Protein AF-A0AAN0LZS9-F1 (afdb_monomer)

Sequence (233 aa):
MTFAQPKATTEVKVLHDDAFIIHEETKRAIALEPSYFDKTADYPMGHDAIEAFITVQNNGVVRDESGKLVLKTEDVRNGNGRTIKSKYWTDNRIDAIDTPLKTVFWIMRDDAFPPCVRLDDPVLAVVMGATISTTRSNAENTDEVGKLVIEPYANPFRLYPLRKIIHSLSHCLNREDVTGYILNTGYFNGEKIKPEDTMKVIHDILTDTAVFEPFGSLPKMSYLCIRCVHSKL

Solvent-accessible surface area (backbone atoms only — not comparable to full-atom values): 13508 Å² total; per-residue (Å²): 98,59,93,75,79,71,89,79,88,67,94,72,68,31,52,47,77,86,52,66,48,68,42,62,87,68,34,25,36,34,36,71,61,86,53,41,82,43,58,31,52,82,41,53,70,87,40,74,71,59,81,35,48,76,45,76,42,64,61,40,74,44,64,48,98,87,65,48,80,41,66,39,38,52,38,75,76,32,80,83,13,34,27,42,30,45,47,79,72,43,87,46,57,40,60,64,42,90,59,57,64,45,70,48,72,43,74,29,29,43,58,89,44,54,54,30,35,42,29,76,37,39,67,58,34,45,49,50,29,57,60,30,39,34,46,41,52,90,86,53,98,60,98,53,59,71,40,79,42,75,40,42,66,78,47,93,80,66,91,62,65,67,69,56,55,52,51,51,44,39,64,51,32,65,43,101,66,38,48,28,32,39,35,31,65,30,30,37,89,90,40,74,48,48,72,67,58,52,51,48,50,52,48,27,56,77,68,76,66,59,68,70,44,73,45,77,88,48,80,57,34,27,29,41,60,67,72,73,72,71,71,83,125

Foldseek 3Di:
DPDDDFPDPDDDADADDPDWDADLQQRKIFRPDQWDKDFLLVAAWPRPQVVQFPDKAQWDWDADPVRDIGTHGNCPRHPRIITGGGPVVRVRYDGIDNHHAQEDEQEEADQPDDQKKKFQAQLVLLVCLQFGWHQDDPVDPDPRHRDIDGCRNVCPPDPDPPVVVSVSSCSSRVDNRHIYMYGYQHAYPNHGCDPLNNSVQVVCVVVVNADWADPPPDPRMTTGHCVVVPPPD

Nearest PDB structures (foldseek):
  4r43-assembly1_A  TM=6.999E-01  e=1.126E-07  Mycobacterium tuberculosis H37Rv
  1aq2-assembly1_A  TM=6.990E-01  e=6.459E-07  Escherichia coli K-12
  5v9g-assembly1_A  TM=6.513E-01  e=1.866E-06  Rattus norvegicus
  6p5o-assembly1_A  TM=6.566E-01  e=6.499E-06  Rattus norvegicus
  4yw8-assembly1_A  TM=6.762E-01  e=1.291E-05  Rattus norvegicus

Mean predicted aligned error: 7.14 Å

Secondary structure (DSSP, 8-state):
--S--PSSSSPPPB--SS-EEE-TTT--EEES-SEEEEEGGGS-TT-GGGGGEEEEES-EEEE-TTS-EEEE-TTSSSTT-EEEEEGGGSTTB-SEE-SPP-EEEEEE--TTS-SEEEE--HHHHHHHHHT-EEEPPTTSSSTTTT-EEE-GGG-TT--S-HHHHHHHHHHHH-STT-EEEEEE-SEETTEEPPHHHHHHHHHHHHTT-PPPEE-TT-TTEEEE-GGGTSS--

pLDDT: mean 86.26, std 13.49, range [32.75, 97.0]

Radius of gyration: 19.57 Å; Cα contacts (8 Å, |Δi|>4): 414; chains: 1; bounding box: 48×42×47 Å

Structure (mmCIF, N/CA/C/O backbone):
data_AF-A0AAN0LZS9-F1
#
_entry.id   AF-A0AAN0LZS9-F1
#
loop_
_atom_site.group_PDB
_atom_site.id
_atom_site.type_symbol
_atom_site.label_atom_id
_atom_site.label_alt_id
_atom_site.label_comp_id
_atom_site.label_asym_id
_atom_site.label_entity_id
_atom_site.label_seq_id
_atom_site.pdbx_PDB_ins_code
_atom_site.Cartn_x
_atom_site.Cartn_y
_atom_site.Cartn_z
_atom_site.occupancy
_atom_site.B_iso_or_equiv
_atom_site.auth_seq_id
_atom_site.auth_comp_id
_atom_site.auth_asym_id
_atom_site.auth_atom_id
_atom_site.pdbx_PDB_model_num
ATOM 1 N N . MET A 1 1 ? -3.915 -1.309 -3.647 1.00 40.78 1 MET A N 1
ATOM 2 C CA . MET A 1 1 ? -4.823 -0.177 -3.933 1.00 40.78 1 MET A CA 1
ATOM 3 C C . MET A 1 1 ? -5.275 0.374 -2.595 1.00 40.78 1 MET A C 1
ATOM 5 O O . MET A 1 1 ? -6.087 -0.261 -1.938 1.00 40.78 1 MET A O 1
ATOM 9 N N . THR A 1 2 ? -4.673 1.477 -2.162 1.00 36.25 2 THR A N 1
ATOM 10 C CA . THR A 1 2 ? -5.092 2.265 -0.99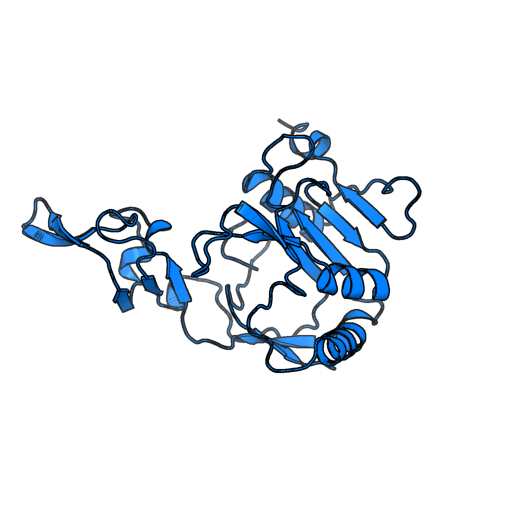5 1.00 36.25 2 THR A CA 1
ATOM 11 C C . THR A 1 2 ? -6.206 3.238 -1.409 1.00 36.25 2 THR A C 1
ATOM 13 O O . THR A 1 2 ? -6.307 3.581 -2.584 1.00 36.25 2 THR A O 1
ATOM 16 N N . PHE A 1 3 ? -7.063 3.613 -0.453 1.00 44.72 3 PHE A N 1
ATOM 17 C CA . PHE A 1 3 ? -8.436 4.165 -0.536 1.00 44.72 3 PHE A CA 1
ATOM 18 C C . PHE A 1 3 ? -8.766 5.352 -1.458 1.00 44.72 3 PHE A C 1
ATOM 20 O O . PHE A 1 3 ? -9.871 5.889 -1.381 1.00 44.72 3 PHE A O 1
ATOM 27 N N . ALA A 1 4 ? -7.865 5.808 -2.313 1.00 47.53 4 ALA A N 1
ATOM 28 C CA . ALA A 1 4 ? -8.153 6.934 -3.176 1.00 47.53 4 ALA A CA 1
ATOM 29 C C . ALA A 1 4 ? -9.120 6.520 -4.300 1.00 47.53 4 ALA A C 1
ATOM 31 O O . ALA A 1 4 ? -8.796 5.682 -5.142 1.00 47.53 4 ALA A O 1
ATOM 32 N N . GLN A 1 5 ? -10.321 7.104 -4.300 1.00 43.97 5 GLN A N 1
ATOM 33 C CA . GLN A 1 5 ? -11.319 6.888 -5.345 1.00 43.97 5 GLN A CA 1
ATOM 34 C C . GLN A 1 5 ? -10.941 7.709 -6.591 1.00 43.97 5 GLN A C 1
ATOM 36 O O . GLN A 1 5 ? -10.934 8.942 -6.525 1.00 43.97 5 GLN A O 1
ATOM 41 N N . PRO A 1 6 ? -10.616 7.081 -7.737 1.00 47.34 6 PRO A N 1
ATOM 42 C CA . PRO A 1 6 ? -10.457 7.817 -8.983 1.00 47.34 6 PRO A CA 1
ATOM 43 C C . PRO A 1 6 ? -11.809 8.399 -9.421 1.00 47.34 6 PRO A C 1
ATOM 45 O O . PRO A 1 6 ? -12.858 7.793 -9.195 1.00 47.34 6 PRO A O 1
ATOM 48 N N . LYS A 1 7 ? -11.797 9.556 -10.100 1.00 44.72 7 LYS A N 1
ATOM 49 C CA . LYS A 1 7 ? -12.983 10.055 -10.816 1.00 44.72 7 LYS A CA 1
ATOM 50 C C . LYS A 1 7 ? -13.395 9.000 -11.852 1.00 44.72 7 LYS A C 1
ATOM 52 O O . LYS A 1 7 ? -12.597 8.609 -12.695 1.00 44.72 7 LYS A O 1
ATOM 57 N N . ALA A 1 8 ? -14.612 8.492 -11.701 1.00 43.53 8 ALA A N 1
ATOM 58 C CA . ALA A 1 8 ? -15.033 7.178 -12.164 1.00 43.53 8 ALA A CA 1
ATOM 59 C C . ALA A 1 8 ? -15.164 7.017 -13.691 1.00 43.53 8 ALA A C 1
ATOM 61 O O . ALA A 1 8 ? -16.009 7.648 -14.323 1.00 43.53 8 ALA A O 1
ATOM 62 N N . THR A 1 9 ? -14.419 6.050 -14.232 1.00 52.25 9 THR A N 1
ATOM 63 C CA . THR A 1 9 ? -14.806 5.200 -15.380 1.00 52.25 9 THR A CA 1
ATOM 64 C C . THR A 1 9 ? -14.575 3.703 -15.115 1.00 52.25 9 THR A C 1
ATOM 66 O O . THR A 1 9 ? -15.075 2.876 -15.874 1.00 52.25 9 THR A O 1
ATOM 69 N N . THR A 1 10 ? -13.898 3.332 -14.019 1.00 59.44 10 THR A N 1
ATOM 70 C CA . THR A 1 10 ? -13.514 1.944 -13.712 1.00 59.44 10 THR A CA 1
ATOM 71 C C . THR A 1 10 ? -13.875 1.586 -12.270 1.00 59.44 10 THR A C 1
ATOM 73 O O . THR A 1 10 ? -13.568 2.336 -11.344 1.00 59.44 10 THR A O 1
ATOM 76 N N . GLU A 1 11 ? -14.517 0.433 -12.066 1.00 77.25 11 GLU A N 1
ATOM 77 C CA . GLU A 1 11 ? -14.812 -0.115 -10.737 1.00 77.25 11 GLU A CA 1
ATOM 78 C C . GLU A 1 11 ? -13.502 -0.470 -10.010 1.00 77.25 11 GLU A C 1
ATOM 80 O O . GLU A 1 11 ? -12.746 -1.339 -10.450 1.00 77.25 11 GLU A O 1
ATOM 85 N N . VAL A 1 12 ? -13.215 0.207 -8.894 1.00 83.50 12 VAL A N 1
ATOM 86 C CA . VAL A 1 12 ? -12.040 -0.068 -8.052 1.00 83.50 12 VAL A CA 1
ATOM 87 C C . VAL A 1 12 ? -12.432 -0.995 -6.914 1.00 83.50 12 VAL A C 1
ATOM 89 O O . VAL A 1 12 ? -13.290 -0.646 -6.104 1.00 83.50 12 VAL A O 1
ATOM 92 N N . LYS A 1 13 ? -11.755 -2.144 -6.825 1.00 90.25 13 LYS A N 1
ATOM 93 C CA . LYS A 1 13 ? -11.846 -3.074 -5.693 1.00 90.25 13 LYS A CA 1
ATOM 94 C C . LYS A 1 13 ? -10.637 -2.917 -4.781 1.00 90.25 13 LYS A C 1
ATOM 96 O O . LYS A 1 13 ? -9.504 -2.803 -5.249 1.00 90.25 13 LYS A O 1
ATOM 101 N N . VAL A 1 14 ? -10.875 -2.932 -3.477 1.00 91.19 14 VAL A N 1
ATOM 102 C CA . VAL A 1 14 ? -9.841 -2.731 -2.454 1.00 91.19 14 VAL A CA 1
ATOM 103 C C . VAL A 1 14 ? -9.608 -4.053 -1.736 1.00 91.19 14 VAL A C 1
ATOM 105 O O . VAL A 1 14 ? -10.549 -4.600 -1.183 1.00 91.19 14 VAL A O 1
ATOM 108 N N . LEU A 1 15 ? -8.375 -4.570 -1.732 1.00 93.94 15 LEU A N 1
ATOM 109 C CA . LEU A 1 15 ? -8.022 -5.786 -0.983 1.00 93.94 15 LEU A CA 1
ATOM 110 C C . LEU A 1 15 ? -7.666 -5.475 0.473 1.00 93.94 15 LEU A C 1
ATOM 112 O O . LEU A 1 15 ? -8.267 -6.007 1.393 1.00 93.94 15 LEU A O 1
ATOM 116 N N . HIS A 1 16 ? -6.663 -4.627 0.676 1.00 92.81 16 HIS A N 1
ATOM 117 C CA . HIS A 1 16 ? -6.238 -4.114 1.974 1.00 92.81 16 HIS A CA 1
ATOM 118 C C . HIS A 1 16 ? -5.375 -2.870 1.753 1.00 92.81 16 HIS A C 1
ATOM 120 O O . HIS A 1 16 ? -4.823 -2.684 0.662 1.00 92.81 16 HIS A O 1
ATOM 126 N N . ASP A 1 17 ? -5.268 -2.033 2.774 1.00 88.56 17 ASP A N 1
ATOM 127 C CA . ASP A 1 17 ? -4.395 -0.859 2.826 1.00 88.56 17 ASP A CA 1
ATOM 128 C C . ASP A 1 17 ? -3.027 -1.154 3.459 1.00 88.56 17 ASP A C 1
ATOM 130 O O . ASP A 1 17 ? -2.035 -0.622 2.972 1.00 88.56 17 ASP A O 1
ATOM 134 N N . ASP A 1 18 ? -2.983 -2.012 4.484 1.00 88.94 18 ASP A N 1
ATOM 135 C CA . ASP A 1 18 ? -1.752 -2.387 5.196 1.00 88.94 18 ASP A CA 1
ATOM 136 C C . ASP A 1 18 ? -1.171 -3.753 4.767 1.00 88.94 18 ASP A C 1
ATOM 138 O O . ASP A 1 18 ? -0.162 -3.813 4.062 1.00 88.94 18 ASP A O 1
ATOM 142 N N . ALA A 1 19 ? -1.830 -4.868 5.119 1.00 90.62 19 ALA A N 1
ATOM 143 C CA . ALA A 1 19 ? -1.252 -6.205 4.962 1.00 90.62 19 ALA A CA 1
ATOM 144 C C . ALA A 1 19 ? -2.079 -7.175 4.097 1.00 90.62 19 ALA A C 1
ATOM 146 O O . ALA A 1 19 ? -3.289 -7.362 4.258 1.00 90.62 19 ALA A O 1
ATOM 147 N N . PHE A 1 20 ? -1.386 -7.876 3.199 1.00 92.56 20 PHE A N 1
ATOM 148 C CA . PHE A 1 20 ? -1.937 -8.932 2.352 1.00 92.56 20 PHE A CA 1
ATOM 149 C C . PHE A 1 20 ? -0.867 -9.978 2.018 1.00 92.56 20 PHE A C 1
ATOM 151 O O . PHE A 1 20 ? 0.334 -9.713 2.080 1.00 92.56 20 PHE A O 1
ATOM 158 N N . ILE A 1 21 ? -1.306 -11.181 1.656 1.00 92.38 21 ILE A N 1
ATOM 159 C CA . ILE A 1 21 ? -0.435 -12.285 1.236 1.00 92.38 21 ILE A CA 1
ATOM 160 C C . ILE A 1 21 ? -0.590 -12.472 -0.267 1.00 92.38 21 ILE A C 1
ATOM 162 O O . ILE A 1 21 ? -1.715 -12.534 -0.753 1.00 92.38 21 ILE A O 1
ATOM 166 N N . ILE A 1 22 ? 0.525 -12.618 -0.986 1.00 91.81 22 ILE A N 1
ATOM 167 C CA . ILE A 1 22 ? 0.543 -13.009 -2.399 1.00 91.81 22 ILE A CA 1
ATOM 168 C C . ILE A 1 22 ? 1.069 -14.440 -2.497 1.00 91.81 22 ILE A C 1
ATOM 170 O O . ILE A 1 22 ? 2.146 -14.749 -1.988 1.00 91.81 22 ILE A O 1
ATOM 174 N N . HIS A 1 23 ? 0.323 -15.310 -3.170 1.00 91.50 23 HIS A N 1
ATOM 175 C CA . HIS A 1 23 ? 0.774 -16.662 -3.469 1.00 91.50 23 HIS A CA 1
ATOM 176 C C . HIS A 1 23 ? 1.847 -16.631 -4.564 1.00 91.50 23 HIS A C 1
ATOM 178 O O . HIS A 1 23 ? 1.604 -16.113 -5.648 1.00 91.50 23 HIS A O 1
ATOM 184 N N . GLU A 1 24 ? 3.005 -17.245 -4.323 1.00 87.81 24 GLU A N 1
ATOM 185 C CA . GLU A 1 24 ? 4.188 -17.126 -5.191 1.00 87.81 24 GLU A CA 1
ATOM 186 C C . GLU A 1 24 ? 3.942 -17.600 -6.637 1.00 87.81 24 GLU A C 1
ATOM 188 O O . GLU A 1 24 ? 4.290 -16.903 -7.585 1.00 87.81 24 GLU A O 1
ATOM 193 N N . GLU A 1 25 ? 3.279 -18.749 -6.814 1.00 87.38 25 GLU A N 1
ATOM 194 C CA . GLU A 1 25 ? 3.035 -19.325 -8.148 1.00 87.38 25 GLU A CA 1
ATOM 195 C C . GLU A 1 25 ? 1.833 -18.711 -8.883 1.00 87.38 25 GLU A C 1
ATOM 197 O O . GLU A 1 25 ? 1.927 -18.337 -10.051 1.00 87.38 25 GLU A O 1
ATOM 202 N N . THR A 1 26 ? 0.674 -18.623 -8.217 1.00 90.12 26 THR A N 1
ATOM 203 C CA . THR A 1 26 ? -0.577 -18.151 -8.839 1.00 90.12 26 THR A CA 1
ATOM 204 C C . THR A 1 26 ? -0.694 -16.629 -8.872 1.00 90.12 26 THR A C 1
ATOM 206 O O . THR A 1 26 ? -1.534 -16.101 -9.601 1.00 90.12 26 THR A O 1
ATOM 209 N N . LYS A 1 27 ? 0.114 -15.924 -8.068 1.00 89.75 27 LYS A N 1
ATOM 210 C CA . LYS A 1 27 ? 0.078 -14.470 -7.842 1.00 89.75 27 LYS A CA 1
ATOM 211 C C . LYS A 1 27 ? -1.277 -13.933 -7.384 1.00 89.75 27 LYS A C 1
ATOM 213 O O . LYS A 1 27 ? -1.551 -12.741 -7.523 1.00 89.75 27 LYS A O 1
ATOM 218 N N . ARG A 1 28 ? -2.130 -14.813 -6.863 1.00 92.44 28 ARG A N 1
ATOM 219 C CA . ARG A 1 28 ? -3.381 -14.439 -6.208 1.00 92.44 28 ARG A CA 1
ATOM 220 C C . ARG A 1 28 ? -3.072 -13.819 -4.862 1.00 92.44 28 ARG A C 1
ATOM 222 O O . ARG A 1 28 ? -2.085 -14.196 -4.226 1.00 92.44 28 ARG A O 1
ATOM 229 N N . ALA A 1 29 ? -3.919 -12.896 -4.437 1.00 94.06 29 ALA A N 1
ATOM 230 C CA . ALA A 1 29 ? -3.713 -12.168 -3.198 1.00 94.06 29 ALA A CA 1
ATOM 231 C C . ALA A 1 29 ? -4.903 -12.325 -2.256 1.00 94.06 29 ALA A C 1
ATOM 233 O O . ALA A 1 29 ? -6.045 -12.346 -2.707 1.00 94.06 29 ALA A O 1
ATOM 234 N N . ILE A 1 30 ? -4.637 -12.406 -0.956 1.00 96.06 30 ILE A N 1
ATOM 235 C CA . ILE A 1 30 ? -5.662 -12.417 0.092 1.00 96.06 30 ILE A CA 1
ATOM 236 C C . ILE A 1 30 ? -5.363 -11.337 1.126 1.00 96.06 30 ILE A C 1
ATOM 238 O O . ILE A 1 30 ? -4.199 -11.071 1.436 1.00 96.06 30 ILE A O 1
ATOM 242 N N . ALA A 1 31 ? -6.412 -10.716 1.655 1.00 95.44 31 ALA A N 1
ATOM 243 C CA . ALA A 1 31 ? -6.300 -9.802 2.779 1.00 95.44 31 ALA A CA 1
ATOM 244 C C . ALA A 1 31 ? -5.840 -10.580 4.017 1.00 95.44 31 ALA A C 1
ATOM 246 O O . ALA A 1 31 ? -6.354 -11.667 4.290 1.00 95.44 31 ALA A O 1
ATOM 247 N N . LEU A 1 32 ? -4.878 -10.034 4.762 1.00 94.06 32 LEU A N 1
ATOM 248 C CA 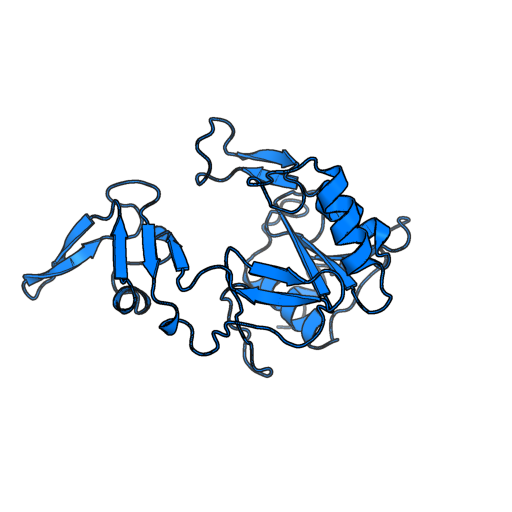. LEU A 1 32 ? -4.437 -10.663 6.006 1.00 94.06 32 LEU A CA 1
ATOM 249 C C . LEU A 1 32 ? -5.364 -10.306 7.173 1.00 94.06 32 LEU A C 1
ATOM 251 O O . LEU A 1 32 ? -5.586 -11.129 8.060 1.00 94.06 32 LEU A O 1
ATOM 255 N N . GLU A 1 33 ? -5.912 -9.091 7.163 1.00 91.94 33 GLU A N 1
ATOM 256 C CA . GLU A 1 33 ? -6.640 -8.537 8.298 1.00 91.94 33 GLU A CA 1
ATOM 257 C C . GLU A 1 33 ? -8.123 -8.275 7.974 1.00 91.94 33 GLU A C 1
ATOM 259 O O . GLU A 1 33 ? -8.484 -7.911 6.846 1.00 91.94 33 GLU A O 1
ATOM 264 N N . PRO A 1 34 ? -9.020 -8.448 8.964 1.00 91.06 34 PRO A N 1
ATOM 265 C CA . PRO A 1 34 ? -10.461 -8.272 8.787 1.00 91.06 34 PRO A CA 1
ATOM 266 C C . PRO A 1 34 ? -10.933 -6.822 8.991 1.00 91.06 34 PRO A C 1
ATOM 268 O O . PRO A 1 34 ? -12.135 -6.560 8.927 1.00 91.06 34 PRO A O 1
ATOM 271 N N . SER A 1 35 ? -10.028 -5.892 9.289 1.00 93.56 35 SER A N 1
ATOM 272 C CA . SER A 1 35 ? -10.322 -4.509 9.680 1.00 93.56 35 SER A CA 1
ATOM 273 C C . SER A 1 35 ? -9.146 -3.597 9.353 1.00 93.56 35 SER A C 1
ATOM 275 O O . SER A 1 35 ? -8.071 -4.083 9.026 1.00 93.56 35 SER A O 1
ATOM 277 N N . TYR A 1 36 ? -9.342 -2.291 9.498 1.00 94.50 36 T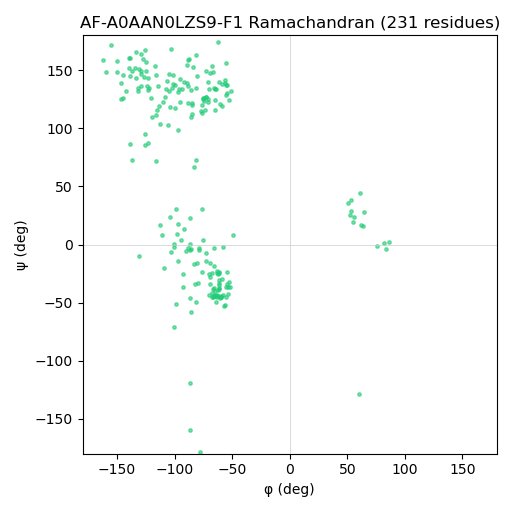YR A N 1
ATOM 278 C CA . TYR A 1 36 ? -8.298 -1.291 9.285 1.00 94.50 36 TYR A CA 1
ATOM 279 C C . TYR A 1 36 ? -7.783 -0.740 10.614 1.00 94.50 36 TYR A C 1
ATOM 281 O O . TYR A 1 36 ? -8.571 -0.605 11.556 1.00 94.50 36 TYR A O 1
ATOM 289 N N . PHE A 1 37 ? -6.494 -0.399 10.687 1.00 95.06 37 PHE A N 1
ATOM 290 C CA . PHE A 1 37 ? -5.875 0.199 11.873 1.00 95.06 37 PHE A CA 1
ATOM 291 C C . PHE A 1 37 ? -5.361 1.620 11.606 1.00 95.06 37 PHE A C 1
ATOM 293 O O . PHE A 1 37 ? -4.159 1.908 11.540 1.00 95.06 37 PHE A O 1
ATOM 300 N N . ASP A 1 38 ? -6.306 2.542 11.469 1.00 92.81 38 ASP A N 1
ATOM 301 C CA . ASP A 1 38 ? -6.021 3.862 10.925 1.00 92.81 38 ASP A CA 1
ATOM 302 C C . ASP A 1 38 ? -5.586 4.869 11.985 1.00 92.81 38 ASP A C 1
ATOM 304 O O . ASP A 1 38 ? -5.901 4.759 13.176 1.00 92.81 38 ASP A O 1
ATOM 308 N N . LYS A 1 39 ? -4.899 5.915 11.521 1.00 91.62 39 LYS A N 1
ATOM 309 C CA . LYS A 1 39 ? -4.678 7.123 12.308 1.00 91.62 39 LYS A CA 1
ATOM 310 C C . LYS A 1 39 ? -5.959 7.933 12.347 1.00 91.62 39 LYS A C 1
ATOM 312 O O . LYS A 1 39 ? -6.504 8.332 11.328 1.00 91.62 39 LYS A O 1
ATOM 317 N N . THR A 1 40 ? -6.400 8.253 13.551 1.00 92.75 40 THR A N 1
ATOM 318 C CA . THR A 1 40 ? -7.563 9.129 13.744 1.00 92.75 40 THR A CA 1
ATOM 319 C C . THR A 1 40 ? -7.289 10.577 13.341 1.00 92.75 40 THR A C 1
ATOM 321 O O . THR A 1 40 ? -8.233 11.330 13.138 1.00 92.75 40 THR A O 1
ATOM 324 N N . ALA A 1 41 ? -6.020 10.968 13.183 1.00 90.38 41 ALA A N 1
ATOM 325 C CA . ALA A 1 41 ? -5.646 12.269 12.637 1.00 90.38 41 ALA A CA 1
ATOM 326 C C . ALA A 1 41 ? -6.109 12.477 11.187 1.00 90.38 41 ALA A C 1
ATOM 328 O O . ALA A 1 41 ? -6.351 13.612 10.791 1.00 90.38 41 ALA A O 1
ATOM 329 N N . ASP A 1 42 ? -6.291 11.391 10.432 1.00 89.31 42 ASP A N 1
ATOM 330 C CA . ASP A 1 42 ? -6.745 11.442 9.039 1.00 89.31 42 ASP A CA 1
ATOM 331 C C . ASP A 1 42 ? -8.268 11.669 8.929 1.00 89.31 42 ASP A C 1
ATOM 333 O O . ASP A 1 42 ? -8.796 11.843 7.832 1.00 89.31 42 ASP A O 1
ATOM 337 N N . TYR A 1 43 ? -8.981 11.693 10.063 1.00 91.81 43 TYR A N 1
ATOM 338 C CA . TYR A 1 43 ? -10.435 11.829 10.138 1.00 91.81 43 TYR A CA 1
ATOM 339 C C . TYR A 1 43 ? -10.817 13.003 11.044 1.00 91.81 43 TYR A C 1
ATOM 341 O O . TYR A 1 43 ? -10.915 12.833 12.265 1.00 91.81 43 TYR A O 1
ATOM 349 N N . PRO A 1 44 ? -11.051 14.198 10.476 1.00 91.38 44 PRO A N 1
ATOM 350 C CA . PRO A 1 44 ? -11.498 15.358 11.237 1.00 91.38 44 PRO A CA 1
ATOM 351 C C . PRO A 1 44 ? -12.773 15.087 12.036 1.00 91.38 44 PRO A C 1
ATOM 353 O O . PRO A 1 44 ? -13.566 14.204 11.702 1.00 91.38 44 PRO A O 1
ATOM 356 N N . MET A 1 45 ? -12.988 15.855 13.102 1.00 90.50 45 MET A N 1
ATOM 357 C CA . MET A 1 45 ? -14.207 15.734 13.904 1.00 90.50 45 MET A CA 1
ATOM 358 C C . MET A 1 45 ? -15.454 15.889 13.016 1.00 90.50 45 MET A C 1
ATOM 360 O O . MET A 1 45 ? -15.582 16.867 12.286 1.00 90.50 45 MET A O 1
ATOM 364 N N . GLY A 1 46 ? -16.380 14.932 13.110 1.00 89.19 46 GLY A N 1
ATOM 365 C CA . GLY A 1 46 ? -17.600 14.901 12.296 1.00 89.19 46 GLY A CA 1
ATOM 366 C C . GLY A 1 46 ? -17.443 14.234 10.926 1.00 89.19 46 GLY A C 1
ATOM 367 O O . GLY A 1 46 ? -18.409 14.197 10.176 1.00 89.19 46 GLY A O 1
ATOM 368 N N . HIS A 1 47 ? -16.266 13.696 10.594 1.00 92.94 47 HIS A N 1
ATOM 369 C CA . HIS A 1 47 ? -16.076 12.906 9.381 1.00 92.94 47 HIS A CA 1
ATOM 370 C C . HIS A 1 47 ? -16.914 11.616 9.419 1.00 92.94 47 HIS A C 1
ATOM 372 O O . HIS A 1 47 ? -16.848 10.868 10.393 1.00 92.94 47 HIS A O 1
ATOM 378 N N . ASP A 1 48 ? -17.618 11.297 8.330 1.00 93.12 48 ASP A N 1
ATOM 379 C CA . ASP A 1 48 ? -18.561 10.167 8.251 1.00 93.12 48 ASP A CA 1
ATOM 380 C C . ASP A 1 48 ? -17.937 8.810 8.637 1.00 93.12 48 ASP A C 1
ATOM 382 O O . ASP A 1 48 ? -18.562 7.996 9.312 1.00 93.12 48 ASP A O 1
ATOM 386 N N . ALA A 1 49 ? -16.663 8.591 8.284 1.00 92.06 49 ALA A N 1
ATOM 387 C CA . ALA A 1 49 ? -15.904 7.383 8.645 1.00 92.06 49 ALA A CA 1
ATOM 388 C C . ALA A 1 49 ? -15.872 7.070 10.146 1.00 92.06 49 ALA A C 1
ATOM 390 O O . ALA A 1 49 ? -15.664 5.914 10.518 1.00 92.06 49 ALA A O 1
ATOM 391 N N . ILE A 1 50 ? -16.071 8.079 10.999 1.00 93.62 50 ILE A N 1
ATOM 392 C CA . ILE A 1 50 ? -16.087 7.919 12.453 1.00 93.62 50 ILE A CA 1
ATOM 393 C C . ILE A 1 50 ? -17.210 6.968 12.892 1.00 93.62 50 ILE A C 1
ATOM 395 O O . ILE A 1 50 ? -17.015 6.202 13.834 1.00 93.62 50 ILE A O 1
ATOM 399 N N . GLU A 1 51 ? -18.345 6.940 12.190 1.00 92.38 51 GLU A N 1
ATOM 400 C CA . GLU A 1 51 ? -19.457 6.024 12.496 1.00 92.38 51 GLU A CA 1
ATOM 401 C C . GLU A 1 51 ? -19.082 4.546 12.272 1.00 92.38 51 GLU A C 1
ATOM 403 O O . GLU A 1 51 ? -19.713 3.642 12.818 1.00 92.38 51 GLU A O 1
ATOM 408 N N . ALA A 1 52 ? -18.018 4.280 11.507 1.00 94.75 52 ALA A N 1
ATOM 409 C CA . ALA A 1 52 ? -17.484 2.941 11.283 1.00 94.75 52 ALA A CA 1
ATOM 410 C C . ALA A 1 52 ? -16.334 2.565 12.236 1.00 94.75 52 ALA A C 1
ATOM 412 O O . ALA A 1 52 ? -15.745 1.486 12.089 1.00 94.75 52 ALA A O 1
ATOM 413 N N . PHE A 1 53 ? -15.980 3.421 13.199 1.00 95.75 53 PHE A N 1
ATOM 414 C CA . PHE A 1 53 ? -14.946 3.116 14.189 1.00 95.75 53 PHE A CA 1
ATOM 415 C C . PHE A 1 53 ? -15.480 2.118 15.222 1.00 95.75 53 PHE A C 1
ATOM 417 O O . PHE A 1 53 ? -16.479 2.357 15.892 1.00 95.75 53 PHE A O 1
ATOM 424 N N . ILE A 1 54 ? -14.785 0.991 15.376 1.00 96.19 54 ILE A N 1
ATOM 425 C CA . ILE A 1 54 ? -15.133 -0.076 16.327 1.00 96.19 54 ILE A CA 1
ATOM 426 C C . ILE A 1 54 ? -14.512 0.220 17.693 1.00 96.19 54 ILE A C 1
ATOM 428 O O . ILE A 1 54 ? -15.161 0.110 18.730 1.00 96.19 54 ILE A O 1
ATOM 432 N N . THR A 1 55 ? -13.235 0.604 17.699 1.00 95.94 55 THR A N 1
ATOM 433 C CA . THR A 1 55 ? -12.513 1.023 18.908 1.00 95.94 55 THR A CA 1
ATOM 434 C C . THR A 1 55 ? -11.636 2.217 18.589 1.00 95.94 55 THR A C 1
ATOM 436 O O . THR A 1 55 ? -11.156 2.321 17.460 1.00 95.94 55 THR A O 1
ATOM 439 N N . VAL A 1 56 ? -11.363 3.062 19.579 1.00 95.00 56 VAL A N 1
ATOM 440 C CA . VAL A 1 56 ? -10.411 4.173 19.463 1.00 95.00 56 VAL A CA 1
ATOM 441 C C . VAL A 1 56 ? -9.413 4.155 20.614 1.00 95.00 56 VAL A C 1
ATOM 443 O O . VAL A 1 56 ? -9.753 3.767 21.734 1.00 95.00 56 VAL A O 1
ATOM 446 N N . GLN A 1 57 ? -8.181 4.577 20.348 1.00 94.81 57 GLN A N 1
ATOM 447 C CA . GLN A 1 57 ? -7.091 4.649 21.314 1.00 94.81 57 GLN A CA 1
ATOM 448 C C . GLN A 1 57 ? -6.454 6.038 21.281 1.00 94.81 57 GLN A C 1
ATOM 450 O O . GLN A 1 57 ? -6.163 6.575 20.217 1.00 94.81 57 GLN A O 1
ATOM 455 N N . ASN A 1 58 ? -6.177 6.596 22.462 1.00 93.00 58 ASN A N 1
ATOM 456 C CA . ASN A 1 58 ? -5.505 7.888 22.646 1.00 93.00 58 ASN A CA 1
ATOM 457 C C . ASN A 1 58 ? -6.254 9.128 22.108 1.00 93.00 58 ASN A C 1
ATOM 459 O O . ASN A 1 58 ? -5.675 10.212 22.058 1.00 93.00 58 ASN A O 1
ATOM 463 N N . ASN A 1 59 ? -7.553 9.022 21.818 1.00 92.38 59 ASN A N 1
ATOM 464 C CA . ASN A 1 59 ? -8.403 10.149 21.420 1.00 92.38 59 ASN A CA 1
ATOM 465 C C . ASN A 1 59 ? -9.063 10.871 22.603 1.00 92.38 59 ASN A C 1
ATOM 467 O O . ASN A 1 59 ? -9.282 10.302 23.675 1.00 92.38 59 ASN A O 1
ATOM 471 N N . GLY A 1 60 ? -9.396 12.147 22.398 1.00 91.38 60 GLY A N 1
ATOM 472 C CA . GLY A 1 60 ? -10.243 12.898 23.320 1.00 91.38 60 GLY A CA 1
ATOM 473 C C . GLY A 1 60 ? -11.727 12.613 23.084 1.00 91.38 60 GLY A C 1
ATOM 474 O O . GLY A 1 60 ? -12.122 12.137 22.023 1.00 91.38 60 GLY A O 1
ATOM 475 N N . VAL A 1 61 ? -12.558 12.958 24.065 1.00 92.44 61 VAL A N 1
ATOM 476 C CA . VAL A 1 61 ? -14.020 12.966 23.939 1.00 92.44 61 VAL A CA 1
ATOM 477 C C . VAL A 1 61 ? -14.517 14.299 24.478 1.00 92.44 61 VAL A C 1
ATOM 479 O O . VAL A 1 61 ? -14.065 14.741 25.537 1.00 92.44 61 VAL A O 1
ATOM 482 N N . VAL A 1 62 ? -15.427 14.941 23.753 1.00 92.75 62 VAL A N 1
ATOM 483 C CA . VAL A 1 62 ? -16.092 16.183 24.171 1.00 92.75 62 VAL A CA 1
ATOM 484 C C . VAL A 1 62 ? -17.604 16.007 24.106 1.00 92.75 62 VAL A C 1
ATOM 486 O O . VAL A 1 62 ? -18.091 15.028 23.546 1.00 92.75 62 VAL A O 1
ATOM 489 N N . ARG A 1 63 ? -18.353 16.937 24.700 1.00 95.31 63 ARG A N 1
ATOM 490 C CA . ARG A 1 63 ? -19.802 17.027 24.496 1.00 95.31 63 ARG A CA 1
ATOM 491 C C . ARG A 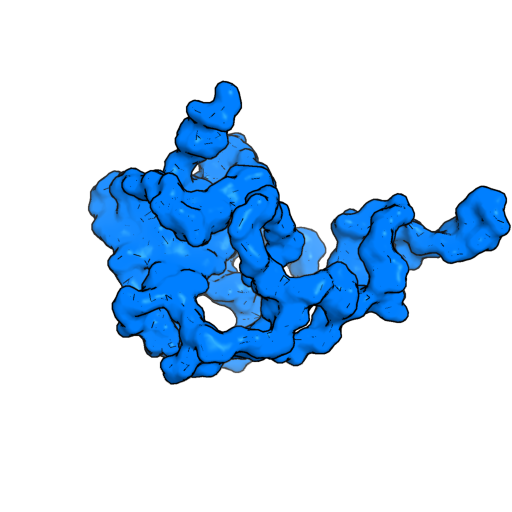1 63 ? -20.083 18.009 23.370 1.00 95.31 63 ARG A C 1
ATOM 493 O O . ARG A 1 63 ? -19.493 19.087 23.364 1.00 95.31 63 ARG A O 1
ATOM 500 N N . ASP A 1 64 ? -20.954 17.629 22.448 1.00 92.38 64 ASP A N 1
ATOM 501 C CA . ASP A 1 64 ? -21.498 18.558 21.460 1.00 92.38 64 ASP A CA 1
ATOM 502 C C . ASP A 1 64 ? -22.598 19.448 22.071 1.00 92.38 64 ASP A C 1
ATOM 504 O O . ASP A 1 64 ? -22.921 19.352 23.260 1.00 92.38 64 ASP A O 1
ATOM 508 N N . GLU A 1 65 ? -23.183 20.319 21.248 1.00 93.88 65 GLU A N 1
ATOM 509 C CA . GLU A 1 65 ? -24.249 21.247 21.648 1.00 93.88 65 GLU A CA 1
ATOM 510 C C . GLU A 1 65 ? -25.517 20.534 22.153 1.00 93.88 65 GLU A C 1
ATOM 512 O O . GLU A 1 65 ? -26.270 21.101 22.943 1.00 93.88 65 GLU A O 1
ATOM 517 N N . SER A 1 66 ? -25.736 19.274 21.754 1.00 94.75 66 SER A N 1
ATOM 518 C CA . SER A 1 66 ? -26.847 18.432 22.224 1.00 94.75 66 SER A CA 1
ATOM 519 C C . SER A 1 66 ? -26.528 17.685 23.528 1.00 94.75 66 SER A C 1
ATOM 521 O O . SER A 1 66 ? -27.381 16.994 24.088 1.00 94.75 66 SER A O 1
ATOM 523 N N . GLY A 1 67 ? -25.294 17.805 24.027 1.00 94.62 67 GLY A N 1
ATOM 524 C CA . GLY A 1 67 ? -24.791 17.082 25.191 1.00 94.62 67 GLY A CA 1
ATOM 525 C C . GLY A 1 67 ? -24.314 15.656 24.892 1.00 94.62 67 GLY A C 1
ATOM 526 O O . GLY A 1 67 ? -23.866 14.970 25.827 1.00 94.62 67 GLY A O 1
ATOM 527 N N . LYS A 1 68 ? -24.366 15.210 23.627 1.00 93.88 68 LYS A N 1
ATOM 528 C CA . LYS A 1 68 ? -23.884 13.896 23.179 1.00 93.88 68 LYS A CA 1
ATOM 529 C C . LYS A 1 68 ? -22.358 13.871 23.223 1.00 93.88 68 LYS A C 1
ATOM 531 O O . LYS A 1 68 ? -21.688 14.846 22.897 1.00 93.88 68 LYS A O 1
ATOM 536 N N . LEU A 1 69 ? -21.801 12.741 23.656 1.00 93.31 69 LEU A N 1
ATOM 537 C CA . LEU A 1 69 ? -20.359 12.518 23.627 1.00 93.31 69 LEU A CA 1
ATOM 538 C C . LEU A 1 69 ? -19.907 12.243 22.190 1.00 93.31 69 LEU A C 1
ATOM 540 O O . LEU A 1 69 ? -20.421 11.330 21.546 1.00 93.31 69 LEU A O 1
ATOM 544 N N . VAL A 1 70 ? -18.933 13.013 21.716 1.00 93.12 70 VAL A N 1
ATOM 545 C CA . VAL A 1 70 ? -18.348 12.902 20.376 1.00 93.12 70 VAL A CA 1
ATOM 546 C C . VAL A 1 70 ? -16.826 12.836 20.462 1.00 93.12 70 VAL A C 1
ATOM 548 O O . VAL A 1 70 ? -16.207 13.393 21.376 1.00 93.12 70 VAL A O 1
ATOM 551 N N . LEU A 1 71 ? -16.210 12.131 19.515 1.00 93.12 71 LEU A N 1
ATOM 552 C CA . LEU A 1 71 ? -14.760 11.974 19.470 1.00 93.12 71 LEU A CA 1
ATOM 553 C C . LEU A 1 71 ? -14.078 13.285 19.087 1.00 93.12 71 LEU A C 1
ATOM 555 O O . LEU A 1 71 ? -14.451 13.935 18.113 1.00 93.12 71 LEU A O 1
ATOM 559 N N . LYS A 1 72 ? -13.026 13.631 19.828 1.00 91.50 72 LYS A N 1
ATOM 560 C CA . LYS A 1 72 ? -12.053 14.652 19.444 1.00 91.50 72 LYS A CA 1
ATOM 561 C C . LYS A 1 72 ? -10.845 13.963 18.811 1.00 91.50 72 LYS A C 1
ATOM 563 O O . LYS A 1 72 ? -9.992 13.413 19.514 1.00 91.50 72 LYS A O 1
ATOM 568 N N . THR A 1 73 ? -10.844 13.950 17.481 1.00 90.25 73 THR A N 1
ATOM 569 C CA . THR A 1 73 ? -9.795 13.406 16.609 1.00 90.25 73 THR A CA 1
ATOM 570 C C . THR A 1 73 ? -8.704 14.456 16.337 1.00 90.25 73 THR A C 1
ATOM 572 O O . THR A 1 73 ? -8.549 15.376 17.145 1.00 90.25 73 THR A O 1
ATOM 575 N N . GLU A 1 74 ? -7.916 14.299 15.264 1.00 86.38 74 GLU A N 1
ATOM 576 C CA . GLU A 1 74 ? -6.858 15.248 14.852 1.00 86.38 74 GLU A CA 1
ATOM 577 C C . GLU A 1 74 ? -5.705 15.380 15.859 1.00 86.38 74 GLU A C 1
ATOM 579 O O . GLU A 1 74 ? -5.065 16.423 15.955 1.00 86.38 74 GLU A O 1
ATOM 584 N N . ASP A 1 75 ? -5.453 14.318 16.635 1.00 84.94 75 ASP A N 1
ATOM 585 C CA . ASP A 1 75 ? -4.347 14.231 17.600 1.00 84.94 75 ASP A CA 1
ATOM 586 C C . ASP A 1 75 ? -4.270 15.408 18.600 1.00 84.94 75 ASP A C 1
ATOM 588 O O . ASP A 1 75 ? -3.227 15.687 19.188 1.00 84.94 75 ASP A O 1
ATOM 592 N N . VAL A 1 76 ? -5.400 16.078 18.864 1.00 82.00 76 VAL A N 1
ATOM 593 C CA . VAL A 1 76 ? -5.455 17.287 19.712 1.00 82.00 76 VAL A CA 1
ATOM 594 C C . VAL A 1 76 ? -4.998 17.022 21.153 1.00 82.00 76 VAL A C 1
ATOM 596 O O . VAL A 1 76 ? -4.480 17.919 21.812 1.00 82.00 76 VAL A O 1
ATOM 599 N N . ARG A 1 77 ? -5.203 15.799 21.664 1.00 77.62 77 ARG A N 1
ATOM 600 C CA . ARG A 1 77 ? -4.818 15.408 23.033 1.00 77.62 77 ARG A CA 1
ATOM 601 C C . ARG A 1 77 ? -3.489 14.657 23.082 1.00 77.62 77 ARG A C 1
ATOM 603 O O . ARG A 1 77 ? -2.647 14.971 23.915 1.00 77.62 77 ARG A O 1
ATOM 610 N N . ASN A 1 78 ? -3.353 13.625 22.256 1.00 83.25 78 ASN A N 1
ATOM 611 C CA . ASN A 1 78 ? -2.163 12.790 22.157 1.00 83.25 78 ASN A CA 1
ATOM 612 C C . ASN A 1 78 ? -1.837 12.612 20.674 1.00 83.25 78 ASN A C 1
ATOM 614 O O . ASN A 1 78 ? -2.755 12.449 19.872 1.00 83.25 78 ASN A O 1
ATOM 618 N N . GLY A 1 79 ? -0.549 12.581 20.333 1.00 84.00 79 GLY A N 1
ATOM 619 C CA . GLY A 1 79 ? -0.105 12.231 18.986 1.00 84.00 79 GLY A CA 1
ATOM 620 C C . GLY A 1 79 ? -0.338 10.753 18.665 1.00 84.00 79 GLY A C 1
ATOM 621 O O . GLY A 1 79 ? -0.218 9.898 19.546 1.00 84.00 79 GLY A O 1
ATOM 622 N N . ASN A 1 80 ? -0.608 10.457 17.391 1.00 86.38 80 ASN A N 1
ATOM 623 C CA . ASN A 1 80 ? -0.806 9.118 16.838 1.00 86.38 80 ASN A CA 1
ATOM 624 C C . ASN A 1 80 ? -1.994 8.365 17.470 1.00 86.38 80 ASN A C 1
ATOM 626 O O . ASN A 1 80 ? -1.878 7.181 17.799 1.00 86.38 80 ASN A O 1
ATOM 630 N N . GLY A 1 81 ? -3.138 9.037 17.641 1.00 92.31 81 GLY A N 1
ATOM 631 C CA . GLY A 1 81 ? -4.393 8.385 18.020 1.00 92.31 81 GLY A CA 1
ATOM 632 C C . GLY A 1 81 ? -4.832 7.375 16.960 1.00 92.31 81 GLY A C 1
ATOM 633 O O . GLY A 1 81 ? -4.702 7.630 15.757 1.00 92.31 81 GLY A O 1
ATOM 634 N N . ARG A 1 82 ? -5.355 6.224 17.386 1.00 94.88 82 ARG A N 1
ATOM 635 C CA . ARG A 1 82 ? -5.654 5.087 16.503 1.00 94.88 82 ARG A CA 1
ATOM 636 C C . ARG A 1 82 ? -7.090 4.628 16.606 1.00 94.88 82 ARG A C 1
ATOM 638 O O . ARG A 1 82 ? -7.769 4.876 17.599 1.00 94.88 82 ARG A O 1
ATOM 645 N N . THR A 1 83 ? -7.547 3.966 15.555 1.00 95.62 83 THR A N 1
ATOM 646 C CA . THR A 1 83 ? -8.837 3.297 15.550 1.00 95.62 83 THR A CA 1
ATOM 647 C C . THR A 1 83 ? -8.740 1.945 14.871 1.00 95.62 83 THR A C 1
ATOM 649 O O . THR A 1 83 ? -8.017 1.783 13.894 1.00 95.62 83 THR A O 1
ATOM 652 N N . ILE A 1 84 ? -9.509 0.984 15.378 1.00 97.00 84 ILE A N 1
ATOM 653 C CA . ILE A 1 84 ? -9.910 -0.168 14.575 1.00 97.00 84 ILE A CA 1
ATOM 654 C C . ILE A 1 84 ? -11.166 0.266 13.825 1.00 97.00 84 ILE A C 1
ATOM 656 O O . ILE A 1 84 ? -12.215 0.444 14.451 1.00 97.00 84 ILE A O 1
ATOM 660 N N . LYS A 1 85 ? -11.065 0.447 12.509 1.00 95.62 85 LYS A N 1
ATOM 661 C CA . LYS A 1 85 ? -12.181 0.836 11.640 1.00 95.62 85 LYS A CA 1
ATOM 662 C C . LYS A 1 85 ? -12.741 -0.390 10.924 1.00 95.62 85 LYS A C 1
ATOM 664 O O . LYS A 1 85 ? -12.002 -1.247 10.434 1.00 95.62 85 LYS A O 1
ATOM 669 N N . SER A 1 86 ? -14.066 -0.471 10.868 1.00 94.88 86 SER A N 1
ATOM 670 C CA . SER A 1 86 ? -14.791 -1.562 10.223 1.00 94.88 86 SER A CA 1
ATOM 671 C C . SER A 1 86 ? -14.439 -1.685 8.742 1.00 94.88 86 SER A C 1
ATOM 673 O O . SER A 1 86 ? -14.393 -0.687 8.018 1.00 94.88 86 SER A O 1
ATOM 675 N N . LYS A 1 87 ? -14.267 -2.925 8.262 1.00 92.00 87 LYS A N 1
ATOM 676 C CA . LYS A 1 87 ? -14.045 -3.185 6.833 1.00 92.00 87 LYS A CA 1
ATOM 677 C C . LYS A 1 87 ? -15.213 -2.746 5.946 1.00 92.00 87 LYS A C 1
ATOM 679 O O . LYS A 1 87 ? -14.992 -2.426 4.785 1.00 92.00 87 LYS A O 1
ATOM 684 N N . TYR A 1 88 ? -16.423 -2.676 6.509 1.00 91.00 88 TYR A N 1
ATOM 685 C CA . TYR A 1 88 ? -17.642 -2.258 5.807 1.00 91.00 88 TYR A CA 1
ATOM 686 C C . TYR A 1 88 ? -17.703 -0.757 5.509 1.00 91.00 88 TYR A C 1
ATOM 688 O O . TYR A 1 88 ? -18.599 -0.329 4.798 1.00 91.00 88 TYR A O 1
ATOM 696 N N . TRP A 1 89 ? -16.759 0.041 6.022 1.00 91.50 89 TRP A N 1
ATOM 697 C CA . TRP A 1 89 ? -16.607 1.435 5.598 1.00 91.50 89 TRP A CA 1
ATOM 698 C C . TRP A 1 89 ? -16.231 1.562 4.112 1.00 91.50 89 TRP A C 1
ATOM 700 O O . TRP A 1 89 ? -16.458 2.590 3.485 1.00 91.50 89 TRP A O 1
ATOM 710 N N . THR A 1 90 ? -15.616 0.522 3.551 1.00 88.81 90 THR A N 1
ATOM 711 C CA . THR A 1 90 ? -15.126 0.517 2.176 1.00 88.81 90 THR A CA 1
ATOM 712 C C . THR A 1 90 ? -16.051 -0.336 1.318 1.00 88.81 90 THR A C 1
ATOM 714 O O . THR A 1 90 ? -15.951 -1.561 1.346 1.00 88.81 90 THR A O 1
ATOM 717 N N . ASP A 1 91 ? -16.914 0.303 0.527 1.00 86.62 91 ASP A N 1
ATOM 718 C CA . ASP A 1 91 ? -17.979 -0.374 -0.234 1.00 86.62 91 ASP A CA 1
ATOM 719 C C . ASP A 1 91 ? -17.474 -1.521 -1.126 1.00 86.62 91 ASP A C 1
ATOM 721 O O . ASP A 1 91 ? -18.050 -2.606 -1.150 1.00 86.62 91 ASP A O 1
ATOM 725 N N . ASN A 1 92 ? -16.346 -1.321 -1.815 1.00 89.38 92 ASN A N 1
ATOM 726 C CA . ASN A 1 92 ? -15.776 -2.299 -2.750 1.00 89.38 92 ASN A CA 1
ATOM 727 C C . ASN A 1 92 ? -14.637 -3.127 -2.130 1.00 89.38 92 ASN A C 1
ATOM 729 O O . ASN A 1 92 ? -13.679 -3.506 -2.819 1.00 89.38 92 ASN A O 1
ATOM 733 N N . ARG A 1 93 ? -14.689 -3.364 -0.815 1.00 91.94 93 ARG A N 1
ATOM 734 C CA . ARG A 1 93 ? -13.709 -4.197 -0.114 1.00 91.94 93 ARG A CA 1
ATOM 735 C C . ARG A 1 93 ? -13.912 -5.673 -0.455 1.00 91.94 93 ARG A C 1
ATOM 737 O O . ARG A 1 93 ? -14.993 -6.226 -0.285 1.00 91.94 93 ARG A O 1
ATOM 744 N N . ILE A 1 94 ? -12.837 -6.320 -0.889 1.00 94.25 94 ILE A N 1
ATOM 745 C CA . ILE A 1 94 ? -12.758 -7.761 -1.139 1.00 94.25 94 ILE A CA 1
ATOM 746 C C . ILE A 1 94 ? -11.736 -8.401 -0.199 1.00 94.25 94 ILE A C 1
ATOM 748 O O . ILE A 1 94 ? -10.795 -7.747 0.249 1.00 94.25 94 ILE A O 1
ATOM 752 N N . ASP A 1 95 ? -11.911 -9.688 0.088 1.00 94.62 95 ASP A N 1
ATOM 753 C CA . ASP A 1 95 ? -10.986 -10.451 0.936 1.00 94.62 95 ASP A CA 1
ATOM 754 C C . ASP A 1 95 ? -9.963 -11.257 0.104 1.00 94.62 95 ASP A C 1
ATOM 756 O O . ASP A 1 95 ? -8.940 -11.691 0.632 1.00 94.62 95 ASP A O 1
ATOM 760 N N . ALA A 1 96 ? -10.196 -11.415 -1.206 1.00 95.19 96 ALA A N 1
ATOM 761 C CA . ALA A 1 96 ? -9.304 -12.121 -2.124 1.00 95.19 96 ALA A CA 1
ATOM 762 C C . ALA A 1 96 ? -9.364 -11.571 -3.560 1.00 95.19 96 ALA A C 1
ATOM 764 O O . ALA A 1 96 ? -10.416 -11.138 -4.029 1.00 95.19 96 ALA A O 1
ATOM 765 N N . ILE A 1 97 ? -8.233 -11.638 -4.264 1.00 93.69 97 ILE A N 1
ATOM 766 C CA . ILE A 1 97 ? -8.086 -11.390 -5.701 1.00 93.69 97 ILE A CA 1
ATOM 767 C C . ILE A 1 97 ? -7.642 -12.698 -6.362 1.00 93.69 97 ILE A C 1
ATOM 769 O O . ILE A 1 97 ? -6.507 -13.143 -6.181 1.00 93.69 97 ILE A O 1
ATOM 773 N N . ASP A 1 98 ? -8.526 -13.285 -7.170 1.00 92.19 98 ASP A N 1
ATOM 774 C CA . ASP A 1 98 ? -8.277 -14.562 -7.857 1.00 92.19 98 ASP A CA 1
ATOM 775 C C . ASP A 1 98 ? -7.550 -14.426 -9.203 1.00 92.19 98 ASP A C 1
ATOM 777 O O . ASP A 1 98 ? -7.187 -15.424 -9.838 1.00 92.19 98 ASP A O 1
ATOM 781 N N . THR A 1 99 ? -7.310 -13.195 -9.645 1.00 91.00 99 THR A N 1
ATOM 782 C CA . THR A 1 99 ? -6.515 -12.904 -10.837 1.00 91.00 99 THR A CA 1
ATOM 783 C C . THR A 1 99 ? -5.046 -12.699 -10.471 1.00 91.00 99 THR A C 1
ATOM 785 O O . THR A 1 99 ? -4.774 -12.024 -9.477 1.00 91.00 99 THR A O 1
ATOM 788 N N . PRO A 1 100 ? -4.097 -13.206 -11.275 1.00 90.31 100 PRO A N 1
ATOM 789 C CA . PRO A 1 100 ? -2.679 -12.950 -11.057 1.00 90.31 100 PRO A CA 1
ATOM 790 C C . PRO A 1 100 ? -2.358 -11.452 -11.016 1.00 90.31 100 PRO A C 1
ATOM 792 O O . PRO A 1 100 ? -2.903 -10.672 -11.803 1.00 90.31 100 PRO A O 1
ATOM 795 N N . LEU A 1 101 ? -1.447 -11.059 -10.124 1.00 89.06 101 LEU A N 1
ATOM 796 C CA . LEU A 1 101 ? -0.865 -9.719 -10.104 1.00 89.06 101 LEU A CA 1
ATOM 797 C C . LEU A 1 101 ? -0.248 -9.375 -11.470 1.00 89.06 101 LEU A C 1
ATOM 799 O O . LEU A 1 101 ? 0.557 -10.144 -11.991 1.00 89.06 101 LEU A O 1
ATOM 803 N N . LYS A 1 102 ? -0.593 -8.196 -12.001 1.00 88.88 102 LYS A N 1
ATOM 804 C CA . LYS A 1 102 ? -0.050 -7.651 -13.261 1.00 88.88 102 LYS A CA 1
ATOM 805 C C . LYS A 1 102 ? 0.883 -6.460 -13.074 1.00 88.88 102 LYS A C 1
ATOM 807 O O . LYS A 1 102 ? 1.666 -6.143 -13.958 1.00 88.88 102 LYS A O 1
ATOM 812 N N . THR A 1 103 ? 0.793 -5.786 -11.933 1.00 89.56 103 THR A N 1
ATOM 813 C CA . THR A 1 103 ? 1.508 -4.532 -11.713 1.00 89.56 103 THR A CA 1
ATOM 814 C C . THR A 1 103 ? 1.921 -4.401 -10.260 1.00 89.56 103 THR A C 1
ATOM 816 O O . THR A 1 103 ? 1.122 -4.689 -9.368 1.00 89.56 103 THR A O 1
ATOM 819 N N . VAL A 1 104 ? 3.136 -3.913 -10.016 1.00 91.62 104 VAL A N 1
ATOM 820 C CA . VAL A 1 104 ? 3.617 -3.540 -8.682 1.00 91.62 104 VAL A CA 1
ATOM 821 C C . VAL A 1 104 ? 4.077 -2.085 -8.671 1.00 91.62 104 VAL A C 1
ATOM 823 O O . VAL A 1 104 ? 4.757 -1.637 -9.590 1.00 91.62 104 VAL A O 1
ATOM 826 N N . PHE A 1 105 ? 3.706 -1.355 -7.621 1.00 94.06 105 PHE A N 1
ATOM 827 C CA . PHE A 1 105 ? 4.162 0.009 -7.368 1.00 94.06 105 PHE A CA 1
ATOM 828 C C . PHE A 1 105 ? 4.990 0.027 -6.086 1.00 94.06 105 PHE A C 1
ATOM 830 O O . PHE A 1 105 ? 4.464 -0.225 -5.002 1.00 94.06 105 PHE A O 1
ATOM 837 N N . TRP A 1 106 ? 6.273 0.349 -6.203 1.00 94.94 106 TRP A N 1
ATOM 838 C CA . TRP A 1 106 ? 7.134 0.642 -5.064 1.00 94.94 106 TRP A CA 1
ATOM 839 C C . TRP A 1 106 ? 6.978 2.111 -4.695 1.00 94.94 106 TRP A C 1
ATOM 841 O O . TRP A 1 106 ? 7.354 2.993 -5.467 1.00 94.94 106 TRP A O 1
ATOM 851 N N . ILE A 1 107 ? 6.390 2.379 -3.534 1.00 93.06 107 ILE A N 1
ATOM 852 C CA . ILE A 1 107 ? 6.164 3.747 -3.070 1.00 93.06 107 ILE A CA 1
ATOM 853 C C . ILE A 1 107 ? 7.417 4.243 -2.355 1.00 93.06 107 ILE A C 1
ATOM 855 O O . ILE A 1 107 ? 7.961 3.556 -1.493 1.00 93.06 107 ILE A O 1
ATOM 859 N N . MET A 1 108 ? 7.853 5.451 -2.697 1.00 92.31 108 MET A N 1
ATOM 860 C CA . MET A 1 108 ? 9.008 6.103 -2.086 1.00 92.31 108 MET A CA 1
ATOM 861 C C . MET A 1 108 ? 8.723 7.551 -1.705 1.00 92.31 108 MET A C 1
ATOM 863 O O . MET A 1 108 ? 7.745 8.164 -2.154 1.00 92.31 108 MET A O 1
ATOM 867 N N . ARG A 1 109 ? 9.621 8.104 -0.887 1.00 91.00 109 ARG A N 1
ATOM 868 C CA . ARG A 1 109 ? 9.658 9.523 -0.519 1.00 91.00 109 ARG A CA 1
ATOM 869 C C . ARG A 1 109 ? 11.101 10.013 -0.522 1.00 91.00 109 ARG A C 1
ATOM 871 O O . ARG A 1 109 ? 11.749 10.008 0.523 1.00 91.00 109 ARG A O 1
ATOM 878 N N . ASP A 1 110 ? 11.569 10.427 -1.692 1.00 87.12 110 ASP A N 1
ATOM 879 C CA . ASP A 1 110 ? 12.938 10.897 -1.942 1.00 87.12 110 ASP A CA 1
ATOM 880 C C . ASP A 1 110 ? 12.947 11.750 -3.224 1.00 87.12 110 ASP A C 1
ATOM 882 O O . ASP A 1 110 ? 12.117 11.541 -4.102 1.00 87.12 110 ASP A O 1
ATOM 886 N N . ASP A 1 111 ? 13.825 12.749 -3.295 1.00 87.25 111 ASP A N 1
ATOM 887 C CA . ASP A 1 111 ? 13.915 13.730 -4.389 1.00 87.25 111 ASP A CA 1
ATOM 888 C C . ASP A 1 111 ? 14.632 13.178 -5.639 1.00 87.25 111 ASP A C 1
ATOM 890 O O . ASP A 1 111 ? 14.721 13.847 -6.666 1.00 87.25 111 ASP A O 1
ATOM 894 N N . ALA A 1 112 ? 15.135 11.940 -5.574 1.00 88.94 112 ALA A N 1
ATOM 895 C CA . ALA A 1 112 ? 15.908 11.316 -6.646 1.00 88.94 112 ALA A CA 1
ATOM 896 C C . ALA A 1 112 ? 15.108 10.978 -7.921 1.00 88.94 112 ALA A C 1
ATOM 898 O O . ALA A 1 112 ? 15.692 10.924 -9.006 1.00 88.94 112 ALA A O 1
ATOM 899 N N . PHE A 1 113 ? 13.798 10.720 -7.815 1.00 91.56 113 PHE A N 1
ATOM 900 C CA . PHE A 1 113 ? 12.984 10.237 -8.937 1.00 91.56 113 PHE A CA 1
ATOM 901 C C . PHE A 1 113 ? 11.761 11.120 -9.223 1.00 91.56 113 PHE A C 1
ATOM 903 O O . PHE A 1 113 ? 11.178 11.685 -8.300 1.00 91.56 113 PHE A O 1
ATOM 910 N N . PRO A 1 114 ? 11.317 11.209 -10.492 1.00 92.31 114 PRO A N 1
ATOM 911 C CA . PRO A 1 114 ? 10.052 11.849 -10.857 1.00 92.31 114 PRO A CA 1
ATOM 912 C C . PRO A 1 114 ? 8.853 11.114 -10.225 1.00 92.31 114 PRO A C 1
ATOM 914 O O . PRO A 1 114 ? 9.032 10.042 -9.642 1.00 92.31 114 PRO A O 1
ATOM 917 N N . PRO A 1 115 ? 7.610 11.623 -10.360 1.00 92.75 115 PRO A N 1
ATOM 918 C CA . PRO A 1 115 ? 6.440 10.991 -9.745 1.00 92.75 115 PRO A CA 1
ATOM 919 C C . PRO A 1 115 ? 6.262 9.527 -10.101 1.00 92.75 115 PRO A C 1
ATOM 921 O O . PRO A 1 115 ? 5.794 8.755 -9.269 1.00 92.75 115 PRO A O 1
ATOM 924 N N . CYS A 1 116 ? 6.625 9.144 -11.325 1.00 95.62 116 CYS A N 1
ATOM 925 C CA . CYS A 1 116 ? 6.555 7.763 -11.747 1.00 95.62 116 CYS A CA 1
ATOM 926 C C . CYS A 1 116 ? 7.721 7.381 -12.641 1.00 95.62 116 CYS A C 1
ATOM 928 O O . CYS A 1 116 ? 8.000 8.065 -13.628 1.00 95.62 116 CYS A O 1
ATOM 930 N N . VAL A 1 117 ? 8.334 6.246 -12.323 1.00 95.69 117 VAL A N 1
ATOM 931 C CA . VAL A 1 117 ? 9.299 5.557 -13.179 1.00 95.69 117 VAL A CA 1
ATOM 932 C C . VAL A 1 117 ? 8.755 4.164 -13.463 1.00 95.69 117 VAL A C 1
ATOM 934 O O . VAL A 1 117 ? 8.431 3.427 -12.537 1.00 95.69 117 VAL A O 1
ATOM 937 N N . ARG A 1 118 ? 8.655 3.798 -14.736 1.00 96.00 118 ARG A N 1
ATOM 938 C CA . ARG A 1 118 ? 8.353 2.445 -15.196 1.00 96.00 118 ARG A CA 1
ATOM 939 C C . ARG A 1 118 ? 9.644 1.647 -15.338 1.00 96.00 118 ARG A C 1
ATOM 941 O O . ARG A 1 118 ? 10.643 2.152 -15.855 1.00 96.00 118 ARG A O 1
ATOM 948 N N . LEU A 1 119 ? 9.600 0.404 -14.873 1.00 94.62 119 LEU A N 1
ATOM 949 C CA . LEU A 1 119 ? 10.700 -0.550 -14.880 1.00 94.62 119 LEU A CA 1
ATOM 950 C C . LEU A 1 119 ? 10.345 -1.682 -15.851 1.00 94.62 119 LEU A C 1
ATOM 952 O O . LEU A 1 119 ? 9.542 -2.558 -15.531 1.00 94.62 119 LEU A O 1
ATOM 956 N N . ASP A 1 120 ? 10.960 -1.657 -17.031 1.00 90.19 120 ASP A N 1
ATOM 957 C CA . ASP A 1 120 ? 10.697 -2.581 -18.146 1.00 90.19 120 ASP A CA 1
ATOM 958 C C . ASP A 1 120 ? 11.542 -3.874 -18.039 1.00 90.19 120 ASP A C 1
ATOM 960 O O . ASP A 1 120 ? 11.828 -4.543 -19.032 1.00 90.19 120 ASP A O 1
ATOM 964 N N . ASP A 1 121 ? 11.995 -4.213 -16.829 1.00 90.31 121 ASP A N 1
ATOM 965 C CA . ASP A 1 121 ? 12.781 -5.409 -16.533 1.00 90.31 121 ASP A CA 1
ATOM 966 C C . ASP A 1 121 ? 12.452 -5.948 -15.131 1.00 90.31 121 ASP A C 1
ATOM 968 O O . ASP A 1 121 ? 12.566 -5.208 -14.147 1.00 90.31 121 ASP A O 1
ATOM 972 N N . PRO A 1 122 ? 12.064 -7.229 -15.002 1.00 89.19 122 PRO A N 1
ATOM 973 C CA . PRO A 1 122 ? 11.701 -7.805 -13.713 1.00 89.19 122 PRO A CA 1
ATOM 974 C C . PRO A 1 122 ? 12.825 -7.813 -12.679 1.00 89.19 122 PRO A C 1
ATOM 976 O O . PRO A 1 122 ? 12.571 -7.590 -11.495 1.00 89.19 122 PRO A O 1
ATOM 979 N N . VAL A 1 123 ? 14.070 -8.053 -13.102 1.00 90.50 123 VAL A N 1
ATOM 980 C CA . VAL A 1 123 ? 15.219 -8.057 -12.187 1.00 90.50 123 VAL A CA 1
ATOM 981 C C . VAL A 1 123 ? 15.426 -6.651 -11.637 1.00 90.50 123 VAL A C 1
ATOM 983 O O . VAL A 1 123 ? 15.575 -6.480 -10.426 1.00 90.50 123 VAL A O 1
ATOM 986 N N . LEU A 1 124 ? 15.347 -5.638 -12.500 1.00 91.94 124 LEU A N 1
ATOM 987 C CA . LEU A 1 124 ? 15.386 -4.240 -12.097 1.00 91.94 124 LEU A CA 1
ATOM 988 C C . LEU A 1 124 ? 14.239 -3.902 -11.137 1.00 91.94 124 LEU A C 1
ATOM 990 O O . LEU A 1 124 ? 14.488 -3.294 -10.101 1.00 91.94 124 LEU A O 1
ATOM 994 N N . ALA A 1 125 ? 13.009 -4.342 -11.415 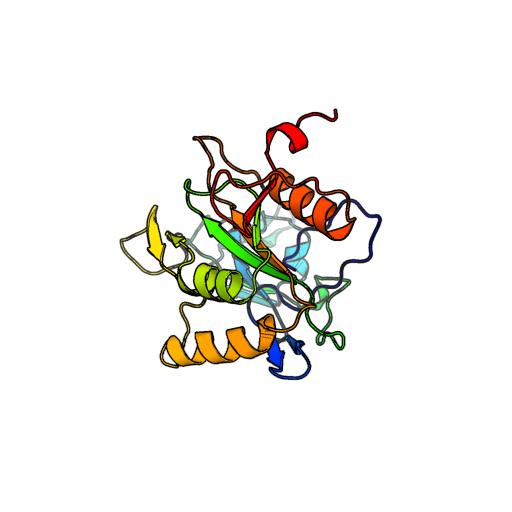1.00 93.00 125 ALA A N 1
ATOM 995 C CA . ALA A 1 125 ? 11.868 -4.127 -10.525 1.00 93.00 125 ALA A CA 1
ATOM 996 C C . ALA A 1 125 ? 12.086 -4.715 -9.123 1.00 93.00 125 ALA A C 1
ATOM 998 O O . ALA A 1 125 ? 11.809 -4.046 -8.125 1.00 93.00 125 ALA A O 1
ATOM 999 N N . VAL A 1 126 ? 12.624 -5.932 -9.031 1.00 93.44 126 VAL A N 1
ATOM 1000 C CA . VAL A 1 126 ? 12.941 -6.583 -7.750 1.00 93.44 126 VAL A CA 1
ATOM 1001 C C . VAL A 1 126 ? 14.052 -5.843 -7.008 1.00 93.44 126 VAL A C 1
ATOM 1003 O O . VAL A 1 126 ? 13.941 -5.643 -5.795 1.00 93.44 126 VAL A O 1
ATOM 1006 N N . VAL A 1 127 ? 15.119 -5.452 -7.711 1.00 92.81 127 VAL A N 1
ATOM 1007 C CA . VAL A 1 127 ? 16.270 -4.757 -7.116 1.00 92.81 127 VAL A CA 1
ATOM 1008 C C . VAL A 1 127 ? 15.869 -3.371 -6.622 1.00 92.81 127 VAL A C 1
ATOM 1010 O O . VAL A 1 127 ? 16.182 -3.038 -5.483 1.00 92.81 127 VAL A O 1
ATOM 1013 N N . MET A 1 128 ? 15.111 -2.606 -7.413 1.00 93.56 128 MET A N 1
ATOM 1014 C CA . MET A 1 128 ? 14.630 -1.281 -7.008 1.00 93.56 128 MET A CA 1
ATOM 1015 C C . MET A 1 128 ? 13.735 -1.353 -5.770 1.00 93.56 128 MET A C 1
ATOM 1017 O O . MET A 1 128 ? 13.859 -0.513 -4.884 1.00 93.56 128 MET A O 1
ATOM 1021 N N . GLY A 1 129 ? 12.887 -2.381 -5.657 1.00 93.94 129 GLY A N 1
ATOM 1022 C CA . GLY A 1 129 ? 12.123 -2.618 -4.433 1.00 93.94 129 GLY A CA 1
ATOM 1023 C C . GLY A 1 129 ? 13.025 -2.913 -3.225 1.00 93.94 129 GLY A C 1
ATOM 1024 O O . GLY A 1 129 ? 12.775 -2.405 -2.134 1.00 93.94 129 GLY A O 1
ATOM 1025 N N . ALA A 1 130 ? 14.114 -3.669 -3.404 1.00 94.38 130 ALA A N 1
ATOM 1026 C CA . ALA A 1 130 ? 15.062 -3.970 -2.326 1.00 94.38 130 ALA A CA 1
ATOM 1027 C C . ALA A 1 130 ? 15.843 -2.738 -1.840 1.00 94.38 130 ALA A C 1
ATOM 1029 O O . ALA A 1 130 ? 16.327 -2.735 -0.708 1.00 94.38 130 ALA A O 1
ATOM 1030 N N . THR A 1 131 ? 15.982 -1.719 -2.688 1.00 93.31 131 THR A N 1
ATOM 1031 C CA . THR A 1 131 ? 16.741 -0.493 -2.412 1.00 93.31 131 THR A CA 1
ATOM 1032 C C . THR 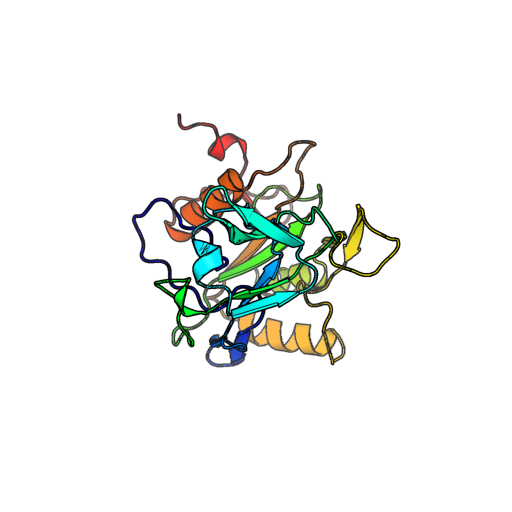A 1 131 ? 15.851 0.742 -2.304 1.00 93.31 131 THR A C 1
ATOM 1034 O O . THR A 1 131 ? 16.354 1.855 -2.429 1.00 93.31 131 THR A O 1
ATOM 1037 N N . ILE A 1 132 ? 14.538 0.569 -2.125 1.00 90.56 132 ILE A N 1
ATOM 1038 C CA . ILE A 1 132 ? 13.608 1.695 -2.073 1.00 90.56 132 ILE A CA 1
ATOM 1039 C C . ILE A 1 132 ? 13.915 2.566 -0.848 1.00 90.56 132 ILE A C 1
ATOM 1041 O O . ILE A 1 132 ? 14.129 2.061 0.260 1.00 90.56 132 ILE A O 1
ATOM 1045 N N . SER A 1 133 ? 13.961 3.877 -1.067 1.00 88.88 133 SER A N 1
ATOM 1046 C CA . SER A 1 133 ? 14.263 4.851 -0.025 1.00 88.88 133 SER A CA 1
ATOM 1047 C C . SER A 1 133 ? 13.007 5.605 0.387 1.00 88.88 133 SER A C 1
ATOM 1049 O O . SER A 1 133 ? 12.182 5.992 -0.444 1.00 88.88 133 SER A O 1
ATOM 1051 N N . THR A 1 134 ? 12.864 5.860 1.679 1.00 86.69 134 THR A N 1
ATOM 1052 C CA . THR A 1 134 ? 11.772 6.671 2.210 1.00 86.69 134 THR A CA 1
ATOM 1053 C C . THR A 1 134 ? 12.291 7.634 3.263 1.00 86.69 134 THR A C 1
ATOM 1055 O O . THR A 1 134 ? 13.276 7.375 3.955 1.00 86.69 134 THR A O 1
ATOM 1058 N N . THR A 1 135 ? 11.635 8.782 3.373 1.00 83.25 135 THR A N 1
ATOM 1059 C CA . THR A 1 135 ? 11.891 9.741 4.442 1.00 83.25 135 THR A CA 1
ATOM 1060 C C . THR A 1 135 ? 11.076 9.332 5.662 1.00 83.25 135 THR A C 1
ATOM 1062 O O . THR A 1 135 ? 9.841 9.296 5.584 1.00 83.25 135 THR A O 1
ATOM 1065 N N . ARG A 1 136 ? 11.752 9.052 6.784 1.00 79.12 136 ARG A N 1
ATOM 1066 C CA . ARG A 1 136 ? 11.100 8.577 8.014 1.00 79.12 136 ARG A CA 1
ATOM 1067 C C . ARG A 1 136 ? 9.985 9.504 8.478 1.00 79.12 136 ARG A C 1
ATOM 1069 O O . ARG A 1 136 ? 10.134 10.730 8.495 1.00 79.12 136 ARG A O 1
ATOM 1076 N N . SER A 1 137 ? 8.880 8.889 8.888 1.00 71.38 137 SER A N 1
ATOM 1077 C CA . SER A 1 137 ? 7.697 9.577 9.403 1.00 71.38 137 SER A CA 1
ATOM 1078 C C . SER A 1 137 ? 7.600 9.491 10.928 1.00 71.38 137 SER A C 1
ATOM 1080 O O . SER A 1 137 ? 8.248 8.661 11.556 1.00 71.38 137 SER A O 1
ATOM 1082 N N . ASN A 1 138 ? 6.701 10.283 11.516 1.00 65.19 138 ASN A N 1
ATOM 1083 C CA . ASN A 1 138 ? 6.397 10.256 12.954 1.00 65.19 138 ASN A CA 1
ATOM 1084 C C . ASN A 1 138 ? 5.746 8.941 13.438 1.00 65.19 138 ASN A C 1
ATOM 1086 O O . ASN A 1 138 ? 5.413 8.828 14.612 1.00 65.19 138 ASN A O 1
ATOM 1090 N N . ALA A 1 139 ? 5.465 7.982 12.545 1.00 61.78 139 ALA A N 1
ATOM 1091 C CA . ALA A 1 139 ? 4.855 6.704 12.917 1.00 61.78 139 ALA A CA 1
ATOM 1092 C C . ALA A 1 139 ? 5.851 5.733 13.573 1.00 61.78 139 ALA A C 1
ATOM 1094 O O . ALA A 1 139 ? 5.433 4.836 14.302 1.00 61.78 139 ALA A O 1
ATOM 1095 N N . GLU A 1 140 ? 7.145 5.901 13.305 1.00 63.59 140 GLU A N 1
ATOM 1096 C CA . GLU A 1 140 ? 8.209 5.083 13.879 1.00 63.59 140 GLU A CA 1
ATOM 1097 C C . GLU A 1 140 ? 8.694 5.698 15.196 1.00 63.59 140 GLU A C 1
ATOM 1099 O O . GLU A 1 140 ? 8.871 6.910 15.303 1.00 63.59 140 GLU A O 1
ATOM 1104 N N . ASN A 1 141 ? 8.953 4.862 16.204 1.00 66.94 141 ASN A N 1
ATOM 1105 C CA . ASN A 1 141 ? 9.519 5.309 17.477 1.00 66.94 141 ASN A CA 1
ATOM 1106 C C . ASN A 1 141 ? 11.046 5.471 17.353 1.00 66.94 141 ASN A C 1
ATOM 1108 O O . ASN A 1 141 ? 11.811 4.617 17.803 1.00 66.94 141 ASN A O 1
ATOM 1112 N N . THR A 1 142 ? 11.486 6.517 16.651 1.00 65.19 142 THR A N 1
ATOM 1113 C CA . THR A 1 142 ? 12.899 6.773 16.335 1.00 65.19 142 THR A CA 1
ATOM 1114 C C . THR A 1 142 ? 13.222 8.267 16.331 1.00 65.19 142 THR A C 1
ATOM 1116 O O . THR A 1 142 ? 12.424 9.080 15.874 1.00 65.19 142 THR A O 1
ATOM 1119 N N . ASP A 1 143 ? 14.437 8.621 16.760 1.00 71.94 143 ASP A N 1
ATOM 1120 C CA . ASP A 1 143 ? 14.957 10.000 16.748 1.00 71.94 143 ASP A CA 1
ATOM 1121 C C . ASP A 1 143 ? 15.359 10.493 15.340 1.00 71.94 143 ASP A C 1
ATOM 1123 O O . ASP A 1 143 ? 15.912 11.578 15.170 1.00 71.94 143 ASP A O 1
ATOM 1127 N N . GLU A 1 144 ? 15.123 9.686 14.304 1.00 72.88 144 GLU A N 1
ATOM 1128 C CA . GLU A 1 144 ? 15.581 9.930 12.932 1.00 72.88 144 GLU A CA 1
ATOM 1129 C C . GLU A 1 144 ? 14.478 10.411 11.982 1.00 72.88 144 GLU A C 1
ATOM 1131 O O . GLU A 1 144 ? 14.584 10.242 10.765 1.00 72.88 144 GLU A O 1
ATOM 1136 N N . VAL A 1 145 ? 13.414 11.010 12.518 1.00 76.31 145 VAL A N 1
ATOM 1137 C CA . VAL A 1 145 ? 12.353 11.634 11.717 1.00 76.31 145 VAL A CA 1
ATOM 1138 C C . VAL A 1 145 ? 12.963 12.603 10.696 1.00 76.31 145 VAL A C 1
ATOM 1140 O O . VAL A 1 145 ? 13.811 13.429 11.031 1.00 76.31 145 VAL A O 1
ATOM 1143 N N . GLY A 1 146 ? 12.536 12.502 9.435 1.00 77.12 146 GLY A N 1
ATOM 1144 C CA . GLY A 1 146 ? 13.041 13.352 8.352 1.00 77.12 146 GLY A CA 1
ATOM 1145 C C . GLY A 1 146 ? 14.352 12.886 7.710 1.00 77.12 146 GLY A C 1
ATOM 1146 O O . GLY A 1 146 ? 14.767 13.482 6.717 1.00 77.12 146 GLY A O 1
ATOM 1147 N N . LYS A 1 147 ? 14.994 11.818 8.207 1.00 85.31 147 LYS A N 1
ATOM 1148 C CA . LYS A 1 147 ? 16.137 11.206 7.516 1.00 85.31 147 LYS A CA 1
ATOM 1149 C C . LYS A 1 147 ? 15.676 10.293 6.385 1.00 85.31 147 LYS A C 1
ATOM 1151 O O . LYS A 1 147 ? 14.667 9.595 6.501 1.00 85.31 147 LYS A O 1
ATOM 1156 N N . LEU A 1 148 ? 16.465 10.276 5.316 1.00 87.25 148 LEU A N 1
ATOM 1157 C CA . LEU A 1 148 ? 16.340 9.305 4.240 1.00 87.25 148 LEU A CA 1
ATOM 1158 C C . LEU A 1 148 ? 16.902 7.959 4.703 1.00 87.25 148 LEU A C 1
ATOM 1160 O O . LEU A 1 148 ? 18.053 7.883 5.136 1.00 87.25 148 LEU A O 1
ATOM 1164 N N . VAL A 1 149 ? 16.098 6.905 4.603 1.00 89.50 149 VAL A N 1
ATOM 1165 C CA . VAL A 1 149 ? 16.492 5.539 4.959 1.00 89.50 149 VAL A CA 1
ATOM 1166 C C . VAL A 1 149 ? 16.124 4.576 3.840 1.00 89.50 149 VAL A C 1
ATOM 1168 O O . VAL A 1 149 ? 15.156 4.798 3.116 1.00 89.50 149 VAL A O 1
ATOM 1171 N N . ILE A 1 150 ? 16.891 3.494 3.714 1.00 90.50 150 ILE A N 1
ATOM 1172 C CA . ILE A 1 150 ? 16.540 2.377 2.834 1.00 90.50 150 ILE A CA 1
ATOM 1173 C C . ILE A 1 150 ? 15.611 1.451 3.611 1.00 90.50 150 ILE A C 1
ATOM 1175 O O . ILE A 1 150 ? 15.995 0.917 4.656 1.00 90.50 150 ILE A O 1
ATOM 1179 N N . GLU A 1 151 ? 14.414 1.231 3.081 1.00 90.06 151 GLU A N 1
ATOM 1180 C CA . GLU A 1 151 ? 13.405 0.357 3.673 1.00 90.06 151 GLU A CA 1
ATOM 1181 C C . GLU A 1 151 ? 12.962 -0.684 2.639 1.00 90.06 151 GLU A C 1
ATOM 1183 O O . GLU A 1 151 ? 11.983 -0.478 1.923 1.00 90.06 151 GLU A O 1
ATOM 1188 N N . PRO A 1 152 ? 13.691 -1.811 2.520 1.00 93.12 152 PRO A N 1
ATOM 1189 C CA . PRO A 1 152 ? 13.463 -2.780 1.457 1.00 93.12 152 PRO A CA 1
ATOM 1190 C C . PRO A 1 152 ? 12.001 -3.234 1.388 1.00 93.12 152 PRO A C 1
ATOM 1192 O O . PRO A 1 152 ? 11.451 -3.739 2.370 1.00 93.12 152 PRO A O 1
ATOM 1195 N N . TYR A 1 153 ? 11.399 -3.080 0.209 1.00 92.19 153 TYR A N 1
ATOM 1196 C CA . TYR A 1 153 ? 10.010 -3.423 -0.104 1.00 92.19 153 TYR A CA 1
ATOM 1197 C C . TYR A 1 153 ? 8.964 -2.762 0.807 1.00 92.19 153 TYR A C 1
ATOM 1199 O O . TYR A 1 153 ? 7.874 -3.312 0.952 1.00 92.19 153 TYR A O 1
ATOM 1207 N N . ALA A 1 154 ? 9.299 -1.622 1.431 1.00 88.12 154 ALA A N 1
ATOM 1208 C CA . ALA A 1 154 ? 8.466 -0.957 2.438 1.00 88.12 154 ALA A CA 1
ATOM 1209 C C . ALA A 1 154 ? 7.999 -1.921 3.551 1.00 88.12 154 ALA A C 1
ATOM 1211 O O . ALA A 1 154 ? 6.869 -1.851 4.026 1.00 88.12 154 ALA A O 1
ATOM 1212 N N . ASN A 1 155 ? 8.860 -2.878 3.920 1.00 88.81 155 ASN A N 1
ATOM 1213 C CA . ASN A 1 155 ? 8.549 -3.916 4.897 1.00 88.81 155 ASN A CA 1
ATOM 1214 C C . ASN A 1 155 ? 9.559 -3.897 6.059 1.00 88.81 155 ASN A C 1
ATOM 1216 O O . ASN A 1 155 ? 10.541 -4.660 6.046 1.00 88.81 155 ASN A O 1
ATOM 1220 N N . PRO A 1 156 ? 9.311 -3.079 7.097 1.00 84.94 156 PRO A N 1
ATOM 1221 C CA . PRO A 1 156 ? 10.151 -3.046 8.291 1.00 84.94 156 PRO A CA 1
ATOM 1222 C C . PRO A 1 156 ? 9.961 -4.296 9.168 1.00 84.94 156 PRO A C 1
ATOM 1224 O O . PRO A 1 156 ? 10.791 -4.583 10.028 1.00 84.94 156 PRO A O 1
ATOM 1227 N N . PHE A 1 157 ? 8.908 -5.085 8.929 1.00 87.88 157 PHE A N 1
ATOM 1228 C CA . PHE A 1 157 ? 8.476 -6.226 9.750 1.00 87.88 157 PHE A CA 1
ATOM 1229 C C . PHE A 1 157 ? 9.066 -7.571 9.309 1.00 87.88 157 PHE A C 1
ATOM 1231 O O . PHE A 1 157 ? 8.611 -8.645 9.708 1.00 87.88 157 PHE A O 1
ATOM 1238 N N . ARG A 1 158 ? 10.078 -7.545 8.442 1.00 86.75 158 ARG A N 1
ATOM 1239 C CA . ARG A 1 158 ? 10.656 -8.743 7.837 1.00 86.75 158 ARG A CA 1
ATOM 1240 C C . ARG A 1 158 ? 11.238 -9.705 8.889 1.00 86.75 158 ARG A C 1
ATOM 1242 O O . ARG A 1 158 ? 12.222 -9.405 9.558 1.00 86.75 158 ARG A O 1
ATOM 1249 N N . LEU A 1 159 ? 10.711 -10.932 8.910 1.00 89.00 159 LEU A N 1
ATOM 1250 C CA . LEU A 1 159 ? 11.119 -12.010 9.829 1.00 89.00 159 LEU A CA 1
ATOM 1251 C C . LEU A 1 159 ? 12.260 -12.902 9.301 1.00 89.00 159 LEU A C 1
ATOM 1253 O O . LEU A 1 159 ? 12.759 -13.776 10.007 1.00 89.00 159 LEU A O 1
ATOM 1257 N N . TYR A 1 160 ? 12.681 -12.705 8.049 1.00 89.06 160 TYR A N 1
ATOM 1258 C CA . TYR A 1 160 ? 13.685 -13.533 7.377 1.00 89.06 160 TYR A CA 1
ATOM 1259 C C . TYR A 1 160 ? 14.802 -12.692 6.738 1.00 89.06 160 TYR A C 1
ATOM 1261 O O . TYR A 1 160 ? 14.648 -11.488 6.530 1.00 89.06 160 TYR A O 1
ATOM 1269 N N . PRO A 1 161 ? 15.950 -13.287 6.369 1.00 94.25 161 PRO A N 1
ATOM 1270 C CA . PRO A 1 161 ? 16.978 -12.570 5.617 1.00 94.25 161 PRO A CA 1
ATOM 1271 C C . PRO A 1 161 ? 16.431 -11.974 4.311 1.00 94.25 161 PRO A C 1
ATOM 1273 O O . PRO A 1 161 ? 15.703 -12.656 3.590 1.00 94.25 161 PRO A O 1
ATOM 1276 N N . LEU A 1 162 ? 16.841 -10.746 3.969 1.00 93.12 162 LEU A N 1
ATOM 1277 C CA . LEU A 1 162 ? 16.378 -10.023 2.771 1.00 93.12 162 LEU A CA 1
ATOM 1278 C C . LEU A 1 162 ? 16.506 -10.853 1.482 1.00 93.12 162 LEU A C 1
ATOM 1280 O O . LEU A 1 162 ? 15.599 -10.846 0.658 1.00 93.12 162 LEU A O 1
ATOM 1284 N N . ARG A 1 163 ? 17.574 -11.657 1.360 1.00 94.25 163 ARG A N 1
ATOM 1285 C CA . ARG A 1 163 ? 17.784 -12.569 0.222 1.00 94.25 163 ARG A CA 1
ATOM 1286 C C . ARG A 1 163 ? 16.600 -13.503 -0.057 1.00 94.25 163 ARG A C 1
ATOM 1288 O O . ARG A 1 163 ? 16.380 -13.850 -1.209 1.00 94.25 163 ARG A O 1
ATOM 1295 N N . LYS A 1 164 ? 15.853 -13.921 0.975 1.00 92.38 164 LYS A N 1
ATOM 1296 C CA . LYS A 1 164 ? 14.682 -14.792 0.796 1.00 92.38 164 LYS A CA 1
ATOM 1297 C C . LYS A 1 164 ? 13.539 -14.032 0.129 1.00 92.38 164 LYS A C 1
ATOM 1299 O O . LYS A 1 164 ? 12.951 -14.554 -0.804 1.00 92.38 164 LYS A O 1
ATOM 1304 N N . ILE A 1 165 ? 13.291 -12.792 0.555 1.00 90.81 165 ILE A N 1
ATOM 1305 C CA . ILE A 1 165 ? 12.269 -11.939 -0.065 1.00 90.81 165 ILE A CA 1
ATOM 1306 C C . ILE A 1 165 ? 12.651 -11.608 -1.507 1.00 90.81 165 ILE A C 1
ATOM 1308 O O . ILE A 1 165 ? 11.811 -11.734 -2.390 1.00 90.81 165 ILE A O 1
ATOM 1312 N N . ILE A 1 166 ? 13.921 -11.266 -1.758 1.00 92.81 166 ILE A N 1
ATOM 1313 C CA . ILE A 1 166 ? 14.424 -11.032 -3.120 1.00 92.81 166 ILE A CA 1
ATOM 1314 C C . ILE A 1 166 ? 14.150 -12.250 -4.008 1.00 92.81 166 ILE A C 1
ATOM 1316 O O . ILE A 1 166 ? 13.671 -12.086 -5.124 1.00 92.81 166 ILE A O 1
ATOM 1320 N N . HIS A 1 167 ? 14.416 -13.468 -3.522 1.00 91.88 167 HIS A N 1
ATOM 1321 C CA . HIS A 1 167 ? 14.177 -14.689 -4.292 1.00 91.88 167 HIS A CA 1
ATOM 1322 C C . HIS A 1 167 ? 12.686 -14.894 -4.598 1.00 91.88 167 HIS A C 1
ATOM 1324 O O . HIS A 1 167 ? 12.334 -15.085 -5.759 1.00 91.88 167 HIS A O 1
ATOM 1330 N N . SER A 1 168 ? 11.811 -14.786 -3.593 1.00 90.06 168 SER A N 1
ATOM 1331 C CA . SER A 1 168 ? 10.364 -14.966 -3.787 1.00 90.06 168 SER A CA 1
ATOM 1332 C C . SER A 1 168 ? 9.751 -13.892 -4.690 1.00 90.06 168 SER A C 1
ATOM 1334 O O . SER A 1 168 ? 8.937 -14.197 -5.559 1.00 90.06 168 SER A O 1
ATOM 1336 N N . LEU A 1 169 ? 10.172 -12.630 -4.553 1.00 90.69 169 LEU A N 1
ATOM 1337 C CA . LEU A 1 169 ? 9.738 -11.564 -5.458 1.00 90.69 169 LEU A CA 1
ATOM 1338 C C . LEU A 1 169 ? 10.324 -11.728 -6.856 1.00 90.69 169 LEU A C 1
ATOM 1340 O O . LEU A 1 169 ? 9.629 -11.436 -7.820 1.00 90.69 169 LEU A O 1
ATOM 1344 N N . SER A 1 170 ? 11.547 -12.246 -6.991 1.00 90.25 170 SER A N 1
ATOM 1345 C CA . SER A 1 170 ? 12.083 -12.619 -8.303 1.00 90.25 170 SER A CA 1
ATOM 1346 C C . SER A 1 170 ? 11.203 -13.673 -8.956 1.00 90.25 170 SER A C 1
ATOM 1348 O O . SER A 1 170 ? 10.838 -13.505 -10.108 1.00 90.25 170 SER A O 1
ATOM 1350 N N . HIS A 1 171 ? 10.784 -14.713 -8.236 1.00 87.94 171 HIS A N 1
ATOM 1351 C CA . HIS A 1 171 ? 9.884 -15.718 -8.801 1.00 87.94 171 HIS A CA 1
ATOM 1352 C C . HIS A 1 171 ? 8.521 -15.126 -9.201 1.00 87.94 171 HIS A C 1
ATOM 1354 O O . HIS A 1 171 ? 8.019 -15.397 -10.292 1.00 87.94 171 HIS A O 1
ATOM 1360 N N . CYS A 1 172 ? 7.953 -14.272 -8.347 1.00 86.62 172 CYS A N 1
ATOM 1361 C CA . CYS A 1 172 ? 6.655 -13.640 -8.577 1.00 86.62 172 CYS A CA 1
ATOM 1362 C C . CYS A 1 172 ? 6.676 -12.640 -9.755 1.00 86.62 172 CYS A C 1
ATOM 1364 O O . CYS A 1 172 ? 5.745 -12.619 -10.564 1.00 86.62 172 CYS A O 1
ATOM 1366 N N . LEU A 1 173 ? 7.739 -11.831 -9.871 1.00 85.56 173 LEU A N 1
ATOM 1367 C CA . LEU A 1 173 ? 7.856 -10.743 -10.851 1.00 85.56 173 LEU A CA 1
ATOM 1368 C C . LEU A 1 173 ? 8.536 -11.156 -12.165 1.00 85.56 173 LEU A C 1
ATOM 1370 O O . LEU A 1 173 ? 8.264 -10.539 -13.186 1.00 85.56 173 LEU A O 1
ATOM 1374 N N . ASN A 1 174 ? 9.385 -12.191 -12.189 1.00 79.25 174 ASN A N 1
ATOM 1375 C CA . ASN A 1 174 ? 10.150 -12.625 -13.375 1.00 79.25 174 ASN A CA 1
ATOM 1376 C C . ASN A 1 174 ? 9.317 -13.393 -14.419 1.00 79.25 174 ASN A C 1
ATOM 1378 O O . ASN A 1 174 ? 9.818 -14.273 -15.119 1.00 79.25 174 ASN A O 1
ATOM 1382 N N . ARG A 1 175 ? 8.026 -13.083 -14.520 1.00 68.00 175 ARG A N 1
ATOM 1383 C CA . ARG A 1 175 ? 7.140 -13.571 -15.576 1.00 68.00 175 ARG A CA 1
ATOM 1384 C C . ARG A 1 175 ? 6.728 -12.360 -16.409 1.00 68.00 175 ARG A C 1
ATOM 1386 O O . ARG A 1 175 ? 6.442 -11.310 -15.845 1.00 68.00 175 ARG A O 1
ATOM 1393 N N . GLU A 1 176 ? 6.733 -12.510 -17.733 1.00 64.69 176 GLU A N 1
ATOM 1394 C CA . GLU A 1 176 ? 6.576 -11.433 -18.736 1.00 64.69 176 GLU A CA 1
ATOM 1395 C C . GLU A 1 176 ? 5.274 -10.606 -18.618 1.00 64.69 176 GLU A C 1
ATOM 1397 O O . GLU A 1 176 ? 5.067 -9.659 -19.367 1.00 64.69 176 GLU A O 1
ATOM 1402 N N . ASP A 1 177 ? 4.391 -10.949 -17.681 1.00 78.38 177 ASP A N 1
ATOM 1403 C CA . ASP A 1 177 ? 3.087 -10.346 -17.433 1.00 78.38 177 ASP A CA 1
ATOM 1404 C C . ASP A 1 177 ? 3.050 -9.352 -16.258 1.00 78.38 177 ASP A C 1
ATOM 1406 O O . ASP A 1 177 ? 1.971 -8.829 -15.971 1.00 78.38 177 ASP A O 1
ATOM 1410 N N . VAL A 1 178 ? 4.172 -9.101 -15.561 1.00 85.81 178 VAL A N 1
ATOM 1411 C CA . VAL A 1 178 ? 4.210 -8.154 -14.429 1.00 85.81 178 VAL A CA 1
ATOM 1412 C C . VAL A 1 178 ? 5.055 -6.921 -14.720 1.00 85.81 178 VAL A C 1
ATOM 1414 O O . VAL A 1 178 ? 6.269 -7.017 -14.887 1.00 85.81 178 VAL A O 1
ATOM 1417 N N . THR A 1 179 ? 4.430 -5.746 -14.679 1.00 89.94 179 THR A N 1
ATOM 1418 C CA . THR A 1 179 ? 5.119 -4.460 -14.846 1.00 89.94 179 THR A CA 1
ATOM 1419 C C . THR A 1 179 ? 5.448 -3.832 -13.492 1.00 89.94 179 THR A C 1
ATOM 1421 O O . THR A 1 179 ? 4.588 -3.719 -12.613 1.00 89.94 179 THR A O 1
ATOM 1424 N N . GLY A 1 180 ? 6.697 -3.402 -13.315 1.00 93.50 180 GLY A N 1
ATOM 1425 C CA . GLY A 1 180 ? 7.140 -2.687 -12.120 1.00 93.50 180 GLY A CA 1
ATOM 1426 C C . GLY A 1 1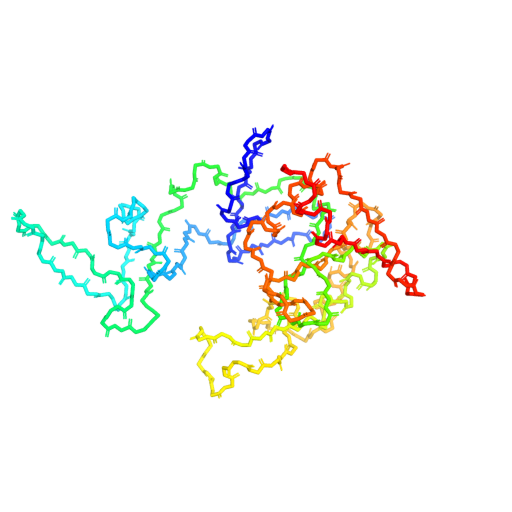80 ? 7.107 -1.174 -12.302 1.00 93.50 180 GLY A C 1
ATOM 1427 O O . GLY A 1 180 ? 7.478 -0.655 -13.353 1.00 93.50 180 GLY A O 1
ATOM 1428 N N . TYR A 1 181 ? 6.724 -0.463 -11.249 1.00 95.44 181 TYR A N 1
ATOM 1429 C CA . TYR A 1 181 ? 6.783 0.990 -11.185 1.00 95.44 181 TYR A CA 1
ATOM 1430 C C . TYR A 1 181 ? 7.369 1.447 -9.857 1.00 95.44 181 TYR A C 1
ATOM 1432 O O . TYR A 1 181 ? 7.200 0.802 -8.823 1.00 95.44 181 TYR A O 1
ATOM 1440 N N . ILE A 1 182 ? 8.005 2.608 -9.882 1.00 95.44 182 ILE A N 1
ATOM 1441 C CA . ILE A 1 182 ? 8.320 3.403 -8.702 1.00 95.44 182 ILE A CA 1
ATOM 1442 C C . ILE A 1 182 ? 7.352 4.575 -8.690 1.00 95.44 182 ILE A C 1
ATOM 1444 O O . ILE A 1 182 ? 7.166 5.230 -9.718 1.00 95.44 182 ILE A O 1
ATOM 1448 N N . LEU A 1 183 ? 6.744 4.828 -7.537 1.00 94.75 183 LEU A N 1
ATOM 1449 C CA . LEU A 1 183 ? 5.810 5.920 -7.319 1.00 94.75 183 LEU A CA 1
ATOM 1450 C C . LEU A 1 183 ? 6.371 6.837 -6.233 1.00 94.75 183 LEU A C 1
ATOM 1452 O O . LEU A 1 183 ? 6.433 6.465 -5.059 1.00 94.75 183 LEU A O 1
ATOM 1456 N N . ASN A 1 184 ? 6.798 8.033 -6.622 1.00 92.62 184 ASN A N 1
ATOM 1457 C CA . ASN A 1 184 ? 7.329 9.003 -5.678 1.00 92.62 184 ASN A CA 1
ATOM 1458 C C . ASN A 1 184 ? 6.200 9.872 -5.117 1.00 92.62 184 ASN A C 1
ATOM 1460 O O . ASN A 1 184 ? 5.499 10.558 -5.853 1.00 92.62 184 ASN A O 1
ATOM 1464 N N . THR A 1 185 ? 6.049 9.861 -3.796 1.00 91.94 185 THR A N 1
ATOM 1465 C CA . THR A 1 185 ? 5.077 10.686 -3.050 1.00 91.94 185 THR A CA 1
ATOM 1466 C C . THR A 1 185 ? 5.770 11.775 -2.217 1.00 91.94 185 THR A C 1
ATOM 1468 O O . THR A 1 185 ? 5.165 12.457 -1.381 1.00 91.94 185 THR A O 1
ATOM 1471 N N . GLY A 1 186 ? 7.082 11.923 -2.413 1.00 91.00 186 GLY A N 1
ATOM 1472 C CA . GLY A 1 186 ? 7.955 12.903 -1.789 1.00 91.00 186 GLY A CA 1
ATOM 1473 C C . GLY A 1 186 ? 7.970 14.225 -2.550 1.00 91.00 186 GLY A C 1
ATOM 1474 O O . GLY A 1 186 ? 6.950 14.915 -2.625 1.00 91.00 186 GLY A O 1
ATOM 1475 N N . TYR A 1 187 ? 9.150 14.588 -3.030 1.00 89.81 187 TYR A N 1
ATOM 1476 C CA . TYR A 1 187 ? 9.437 15.792 -3.804 1.00 89.81 187 TYR A CA 1
ATOM 1477 C C . TYR A 1 187 ? 10.162 15.377 -5.083 1.00 89.81 187 TYR A C 1
ATOM 1479 O O . TYR A 1 187 ? 10.690 14.269 -5.139 1.00 89.81 187 TYR A O 1
ATOM 1487 N N . PHE A 1 188 ? 10.150 16.231 -6.097 1.00 89.88 188 PHE A N 1
ATOM 1488 C CA . PHE A 1 188 ? 11.015 16.091 -7.260 1.00 89.88 188 PHE A CA 1
ATOM 1489 C C . PHE A 1 188 ? 11.430 17.476 -7.757 1.00 89.88 188 PHE A C 1
ATOM 1491 O O . PHE A 1 188 ? 10.568 18.319 -8.013 1.00 89.88 188 PHE A O 1
ATOM 1498 N N . ASN A 1 189 ? 12.735 17.724 -7.903 1.00 88.25 189 ASN A N 1
ATOM 1499 C CA . ASN A 1 189 ? 13.290 19.029 -8.291 1.00 88.25 189 ASN A CA 1
ATOM 1500 C C . ASN A 1 189 ? 12.805 20.184 -7.392 1.00 88.25 189 ASN A C 1
ATOM 1502 O O . ASN A 1 189 ? 12.528 21.288 -7.866 1.00 88.25 189 ASN A O 1
ATOM 1506 N N . GLY A 1 190 ? 12.676 19.926 -6.089 1.00 86.00 190 GLY A N 1
ATOM 1507 C CA . GLY A 1 190 ? 12.192 20.913 -5.118 1.00 86.00 190 GLY A CA 1
ATOM 1508 C C . GLY A 1 190 ? 10.677 21.161 -5.143 1.00 86.00 190 GLY A C 1
ATOM 1509 O O . GLY A 1 190 ? 10.176 21.921 -4.312 1.00 86.00 190 GLY A O 1
ATOM 1510 N N . GLU A 1 191 ? 9.927 20.504 -6.030 1.00 89.44 191 GLU A N 1
ATOM 1511 C CA . GLU A 1 191 ? 8.467 20.584 -6.076 1.00 89.44 191 GLU A CA 1
ATOM 1512 C C . GLU A 1 191 ? 7.830 19.411 -5.326 1.00 89.44 191 GLU A C 1
ATOM 1514 O O . GLU A 1 191 ? 8.222 18.253 -5.475 1.00 89.44 191 GLU A O 1
ATOM 1519 N N . LYS A 1 192 ? 6.828 19.702 -4.489 1.00 91.06 192 LYS A N 1
ATOM 1520 C CA . LYS A 1 192 ? 6.065 18.669 -3.782 1.00 91.06 192 LYS A CA 1
ATOM 1521 C C . LYS A 1 192 ? 5.179 17.926 -4.778 1.00 91.06 192 LYS A C 1
ATOM 1523 O O . LYS A 1 192 ? 4.328 18.550 -5.405 1.00 91.06 192 LYS A O 1
ATOM 1528 N N . ILE A 1 193 ? 5.303 16.601 -4.833 1.00 91.06 193 ILE A N 1
ATOM 1529 C CA . ILE A 1 193 ? 4.361 15.760 -5.579 1.00 91.06 193 ILE A CA 1
ATOM 1530 C C . ILE A 1 193 ? 3.085 15.644 -4.750 1.00 91.06 193 ILE A C 1
ATOM 1532 O O . ILE A 1 193 ? 3.126 15.195 -3.595 1.00 91.06 193 ILE A O 1
ATOM 1536 N N . LYS A 1 194 ? 1.962 16.098 -5.305 1.00 91.00 194 LYS A N 1
ATOM 1537 C CA . LYS A 1 194 ? 0.689 16.133 -4.589 1.00 91.00 194 LYS A CA 1
ATOM 1538 C C . LYS A 1 194 ? -0.065 14.805 -4.742 1.00 91.00 194 LYS A C 1
ATOM 1540 O O . LYS A 1 194 ? 0.191 14.044 -5.685 1.00 91.00 194 LYS A O 1
ATOM 1545 N N . PRO A 1 195 ? -1.014 14.498 -3.840 1.00 88.94 195 PRO A N 1
ATOM 1546 C CA . PRO A 1 195 ? -1.873 13.325 -3.985 1.00 88.94 195 PRO A CA 1
ATOM 1547 C C . PRO A 1 195 ? -2.592 13.276 -5.340 1.00 88.94 195 PRO A C 1
ATOM 1549 O O . PRO A 1 195 ? -2.700 12.205 -5.932 1.00 88.94 195 PRO A O 1
ATOM 1552 N N . GLU A 1 196 ? -3.015 14.422 -5.882 1.00 88.62 196 GLU A N 1
ATOM 1553 C CA . GLU A 1 196 ? -3.709 14.496 -7.173 1.00 88.62 196 GLU A CA 1
ATOM 1554 C C . GLU A 1 196 ? -2.803 14.082 -8.341 1.00 88.62 196 GLU A C 1
ATOM 1556 O O . GLU A 1 196 ? -3.257 13.382 -9.248 1.00 88.62 196 GLU A O 1
ATOM 1561 N N . ASP A 1 197 ? -1.517 14.446 -8.295 1.00 90.12 197 ASP A N 1
ATOM 1562 C CA . ASP A 1 197 ? -0.526 14.039 -9.298 1.00 90.12 197 ASP A CA 1
ATOM 1563 C C . ASP A 1 197 ? -0.352 12.519 -9.294 1.00 90.12 197 ASP A C 1
ATOM 1565 O O . ASP A 1 197 ? -0.371 11.866 -10.338 1.00 90.12 197 ASP A O 1
ATOM 1569 N N . THR A 1 198 ? -0.247 11.950 -8.091 1.00 90.19 198 THR A N 1
ATOM 1570 C CA . THR A 1 198 ? -0.110 10.506 -7.867 1.00 90.19 198 THR A CA 1
ATOM 1571 C C . THR A 1 198 ? -1.335 9.757 -8.391 1.00 90.19 198 THR A C 1
ATOM 1573 O O . THR A 1 198 ? -1.211 8.752 -9.092 1.00 90.19 198 THR A O 1
ATOM 1576 N N . MET A 1 199 ? -2.531 10.275 -8.107 1.00 88.44 199 MET A N 1
ATOM 1577 C CA . MET A 1 199 ? -3.780 9.685 -8.583 1.00 88.44 199 MET A CA 1
ATOM 1578 C C . MET A 1 199 ? -3.934 9.775 -10.091 1.00 88.44 199 MET A C 1
ATOM 1580 O O . MET A 1 199 ? -4.396 8.813 -10.706 1.00 88.44 199 MET A O 1
ATOM 1584 N N . LYS A 1 200 ? -3.510 10.884 -10.701 1.00 89.06 200 LYS A N 1
ATOM 1585 C CA . LYS A 1 200 ? -3.502 11.012 -12.157 1.00 89.06 200 LYS A CA 1
ATOM 1586 C C . LYS A 1 200 ? -2.549 10.007 -12.800 1.00 89.06 200 LYS A C 1
ATOM 1588 O O . LYS A 1 200 ? -2.936 9.363 -13.766 1.00 89.06 200 LYS A O 1
ATOM 1593 N N . VAL A 1 201 ? -1.344 9.832 -12.254 1.00 91.94 201 VAL A N 1
ATOM 1594 C CA . VAL A 1 201 ? -0.386 8.818 -12.728 1.00 91.94 201 VAL A CA 1
ATOM 1595 C C . VAL A 1 201 ? -1.008 7.425 -12.694 1.00 91.94 201 VAL A C 1
ATOM 1597 O O . VAL A 1 201 ? -0.979 6.720 -13.699 1.00 91.94 201 VAL A O 1
ATOM 1600 N N . ILE A 1 202 ? -1.578 7.026 -11.551 1.00 90.50 202 ILE A N 1
ATOM 1601 C CA . ILE A 1 202 ? -2.195 5.701 -11.405 1.00 90.50 202 ILE A CA 1
ATOM 1602 C C . ILE A 1 202 ? -3.347 5.549 -12.400 1.00 90.50 202 ILE A C 1
ATOM 1604 O O . ILE A 1 202 ? -3.423 4.532 -13.082 1.00 90.50 202 ILE A O 1
ATOM 1608 N N . HIS A 1 203 ? -4.212 6.559 -12.513 1.00 88.44 203 HIS A N 1
ATOM 1609 C CA . HIS A 1 203 ? -5.308 6.560 -13.475 1.00 88.44 203 HIS A CA 1
ATOM 1610 C C . HIS A 1 203 ? -4.794 6.373 -14.907 1.00 88.44 203 HIS A C 1
ATOM 1612 O O . HIS A 1 203 ? -5.226 5.443 -15.576 1.00 88.44 203 HIS A O 1
ATOM 1618 N N . ASP A 1 204 ? -3.836 7.191 -15.349 1.00 90.69 204 ASP A N 1
ATOM 1619 C CA . ASP A 1 204 ? -3.303 7.140 -16.712 1.00 90.69 204 ASP A CA 1
ATOM 1620 C C . ASP A 1 204 ? -2.635 5.796 -17.039 1.00 90.69 204 ASP A C 1
ATOM 1622 O O . ASP A 1 204 ? -2.716 5.329 -18.175 1.00 90.69 204 ASP A O 1
ATOM 1626 N N . ILE A 1 205 ? -1.982 5.162 -16.058 1.00 90.81 205 ILE A N 1
ATOM 1627 C CA . ILE A 1 205 ? -1.423 3.811 -16.211 1.00 90.81 205 ILE A CA 1
ATOM 1628 C C . ILE A 1 205 ? -2.547 2.783 -16.349 1.00 90.81 205 ILE A C 1
ATOM 1630 O O . ILE A 1 205 ? -2.476 1.921 -17.216 1.00 90.81 205 ILE A O 1
ATOM 1634 N N . LEU A 1 206 ? -3.585 2.866 -15.513 1.00 87.81 206 LEU A N 1
ATOM 1635 C CA . LEU A 1 206 ? -4.706 1.922 -15.540 1.00 87.81 206 LEU A CA 1
ATOM 1636 C C . LEU A 1 206 ? -5.594 2.071 -16.783 1.00 87.81 206 LEU A C 1
ATOM 1638 O O . LEU A 1 206 ? -6.262 1.108 -17.156 1.00 87.81 206 LEU A O 1
ATOM 1642 N N . THR A 1 207 ? -5.625 3.252 -17.405 1.00 88.19 207 THR A N 1
ATOM 1643 C CA . THR A 1 207 ? -6.371 3.525 -18.644 1.00 88.19 207 THR A CA 1
ATOM 1644 C C . THR A 1 207 ? -5.510 3.450 -19.905 1.00 88.19 207 THR A C 1
ATOM 1646 O O . THR A 1 207 ? -5.986 3.840 -20.969 1.00 88.19 207 THR A O 1
ATOM 1649 N N . ASP A 1 208 ? -4.259 2.986 -19.803 1.00 88.88 208 ASP A N 1
ATOM 1650 C CA . ASP A 1 208 ? -3.296 2.907 -20.914 1.00 88.88 208 ASP A CA 1
ATOM 1651 C C . ASP A 1 208 ? -3.094 4.245 -21.668 1.00 88.88 208 ASP A C 1
ATOM 1653 O O . ASP A 1 208 ? -2.772 4.280 -22.856 1.00 88.88 208 ASP A O 1
ATOM 1657 N N . THR A 1 209 ? -3.269 5.380 -20.981 1.00 90.69 209 THR A N 1
ATOM 1658 C CA . THR A 1 209 ? -3.081 6.739 -21.530 1.00 90.69 209 THR A CA 1
ATOM 1659 C C . THR A 1 209 ? -1.775 7.392 -21.085 1.00 90.69 209 THR A C 1
ATOM 1661 O O . THR A 1 209 ? -1.437 8.483 -21.554 1.00 90.69 209 THR A O 1
ATOM 1664 N N . ALA A 1 210 ? -1.036 6.752 -20.178 1.00 91.38 210 ALA A N 1
ATOM 1665 C CA . ALA A 1 210 ? 0.255 7.223 -19.702 1.00 91.38 210 ALA A CA 1
ATOM 1666 C C . ALA A 1 210 ? 1.301 7.233 -20.830 1.00 91.38 210 ALA A C 1
ATOM 1668 O O . ALA A 1 210 ? 1.600 6.207 -21.442 1.00 91.38 210 ALA A O 1
ATOM 1669 N N . VAL A 1 211 ? 1.908 8.398 -21.064 1.00 91.56 211 VAL A N 1
ATOM 1670 C CA . VAL A 1 211 ? 3.017 8.563 -22.012 1.00 91.56 211 VAL A CA 1
ATOM 1671 C C . VAL A 1 211 ? 4.324 8.576 -21.230 1.00 91.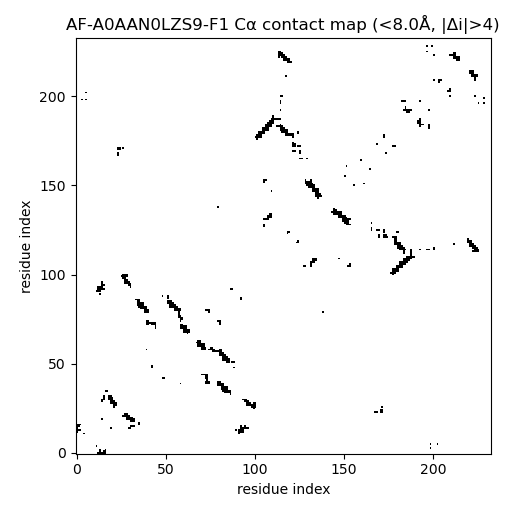56 211 VAL A C 1
ATOM 1673 O O . VAL A 1 211 ? 4.545 9.453 -20.397 1.00 91.56 211 VAL A O 1
ATOM 1676 N N . PHE A 1 212 ? 5.175 7.588 -21.501 1.00 93.50 212 PHE A N 1
ATOM 1677 C CA . PHE A 1 212 ? 6.472 7.433 -20.854 1.00 93.50 212 PHE A CA 1
ATOM 1678 C C . PHE A 1 212 ? 7.603 7.904 -21.768 1.00 93.50 212 PHE A C 1
ATOM 1680 O O . PHE A 1 212 ? 7.660 7.536 -22.942 1.00 93.50 212 PHE A O 1
ATOM 1687 N N . GLU A 1 213 ? 8.528 8.674 -21.205 1.00 94.06 213 GLU A N 1
ATOM 1688 C CA . GLU A 1 213 ? 9.762 9.097 -21.866 1.00 94.06 213 GLU A CA 1
ATOM 1689 C C . GLU A 1 213 ? 10.945 8.241 -21.389 1.00 94.06 213 GLU A C 1
ATOM 1691 O O . GLU A 1 213 ? 10.979 7.855 -20.217 1.00 94.06 213 GLU A O 1
ATOM 1696 N N . PRO A 1 214 ? 11.941 7.944 -22.243 1.00 95.06 214 PRO A N 1
ATOM 1697 C CA . PRO A 1 214 ? 13.153 7.248 -21.815 1.00 95.06 214 PRO A CA 1
ATOM 1698 C C . PRO A 1 214 ? 13.854 7.968 -20.657 1.00 95.06 214 PRO A C 1
ATOM 1700 O O . PRO A 1 214 ? 14.017 9.189 -20.683 1.00 95.06 214 PRO A O 1
ATOM 1703 N N . PHE A 1 215 ? 14.321 7.218 -19.656 1.00 93.25 215 PHE A N 1
ATOM 1704 C CA . PHE A 1 215 ? 15.037 7.786 -18.511 1.00 93.25 215 PHE A CA 1
ATOM 1705 C C . PHE A 1 215 ? 16.526 8.009 -18.833 1.00 93.25 215 PHE A C 1
ATOM 1707 O O . PHE A 1 215 ? 17.426 7.350 -18.306 1.00 93.25 215 PHE A O 1
ATOM 1714 N N . GLY A 1 216 ? 16.792 8.934 -19.757 1.00 90.31 216 GLY A N 1
ATOM 1715 C CA . GLY A 1 216 ? 18.145 9.246 -20.215 1.00 90.31 216 GLY A CA 1
ATOM 1716 C C . GLY A 1 216 ? 18.844 8.030 -20.833 1.00 90.31 216 GLY A C 1
ATOM 1717 O O . GLY A 1 216 ? 18.305 7.382 -21.726 1.00 90.31 216 GLY A O 1
ATOM 1718 N N . SER A 1 217 ? 20.061 7.734 -20.371 1.00 92.06 217 SER A N 1
ATOM 1719 C CA . SER A 1 217 ? 20.861 6.596 -20.842 1.00 92.06 217 SER A CA 1
ATOM 1720 C C . SER A 1 217 ? 20.603 5.293 -20.081 1.00 92.06 217 SER A C 1
ATOM 1722 O O . SER A 1 217 ? 21.198 4.274 -20.437 1.00 92.06 217 SER A O 1
ATOM 1724 N N . LEU A 1 218 ? 19.754 5.299 -19.043 1.00 90.25 218 LEU A N 1
ATOM 1725 C CA . LEU A 1 218 ? 19.458 4.093 -18.272 1.00 90.25 218 LEU A CA 1
ATOM 1726 C C . LEU A 1 218 ? 18.509 3.191 -19.074 1.00 90.25 218 LEU A C 1
ATOM 1728 O O . LEU A 1 218 ? 17.358 3.565 -19.313 1.00 90.25 218 LEU A O 1
ATOM 1732 N N . PRO A 1 219 ? 18.963 2.003 -19.515 1.00 90.31 219 PRO A N 1
ATOM 1733 C CA . PRO A 1 219 ? 18.112 1.099 -20.2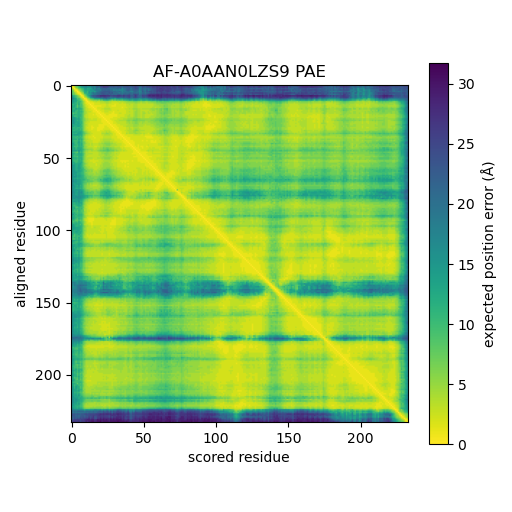69 1.00 90.31 219 PRO A CA 1
ATOM 1734 C C . PRO A 1 219 ? 16.999 0.554 -19.372 1.00 90.31 219 PRO A C 1
ATOM 1736 O O . PRO A 1 219 ? 17.178 0.418 -18.162 1.00 90.31 219 PRO A O 1
ATOM 1739 N N . LYS A 1 220 ? 15.867 0.176 -19.982 1.00 92.19 220 LYS A N 1
ATOM 1740 C CA . LYS A 1 220 ? 14.725 -0.466 -19.297 1.00 92.19 220 LYS A CA 1
ATOM 1741 C C . LYS A 1 220 ? 14.072 0.406 -18.213 1.00 92.19 220 LYS A C 1
ATOM 1743 O O . LYS A 1 220 ? 13.314 -0.095 -17.388 1.00 92.19 220 LYS A O 1
ATOM 1748 N N . MET A 1 221 ? 14.344 1.710 -18.234 1.00 95.06 221 MET A N 1
ATOM 1749 C CA . MET A 1 221 ? 13.697 2.706 -17.391 1.00 95.06 221 MET A CA 1
ATOM 1750 C C . MET A 1 221 ? 13.069 3.783 -18.265 1.00 95.06 221 MET A C 1
ATOM 1752 O O . MET A 1 221 ? 13.693 4.323 -19.182 1.00 95.06 221 MET A O 1
ATOM 1756 N N . SER A 1 222 ? 11.829 4.121 -17.954 1.00 95.75 222 SER A N 1
ATOM 1757 C CA . SER A 1 222 ? 11.138 5.268 -18.534 1.00 95.75 222 SER A CA 1
ATOM 1758 C C . SER A 1 222 ? 10.336 5.977 -17.452 1.00 95.75 222 SER A C 1
ATOM 1760 O O . SER A 1 222 ? 10.100 5.408 -16.391 1.00 95.75 222 SER A O 1
ATOM 1762 N N . TYR A 1 223 ? 9.963 7.235 -17.649 1.00 94.56 223 TYR A N 1
ATOM 1763 C CA . TYR A 1 223 ? 9.294 8.024 -16.615 1.00 94.56 223 TYR A CA 1
ATOM 1764 C C . TYR A 1 223 ? 8.157 8.873 -17.159 1.00 94.56 223 TYR A C 1
ATOM 1766 O O . TYR A 1 223 ? 8.084 9.154 -18.355 1.00 94.56 223 TYR A O 1
ATOM 1774 N N . LEU A 1 224 ? 7.272 9.278 -16.250 1.00 90.88 224 LEU A N 1
ATOM 1775 C CA . LEU A 1 224 ? 6.163 10.178 -16.537 1.00 90.88 224 LEU A CA 1
ATOM 1776 C C . LEU A 1 224 ? 6.493 11.573 -15.990 1.00 90.88 224 LEU A C 1
ATOM 1778 O O . LEU A 1 224 ? 6.708 11.755 -14.790 1.00 90.88 224 LEU A O 1
ATOM 1782 N N . CYS A 1 225 ? 6.559 12.564 -16.880 1.00 71.81 225 CYS A N 1
ATOM 1783 C CA . CYS A 1 225 ? 6.909 13.942 -16.535 1.00 71.81 225 CYS A CA 1
ATOM 1784 C C . CYS A 1 225 ? 5.706 14.726 -15.967 1.00 71.81 225 CYS A C 1
ATOM 1786 O O . CYS A 1 225 ? 4.622 14.733 -16.554 1.00 71.81 225 CYS A O 1
ATOM 1788 N N . ILE A 1 226 ? 5.906 15.472 -14.869 1.00 63.47 226 ILE A N 1
ATOM 1789 C CA . ILE A 1 226 ? 4.869 16.309 -14.215 1.00 63.47 226 ILE A CA 1
ATOM 1790 C C . ILE A 1 226 ? 4.298 17.377 -15.162 1.00 63.47 226 ILE A C 1
ATOM 1792 O O . ILE A 1 226 ? 3.122 17.732 -15.065 1.00 63.47 226 ILE A O 1
ATOM 1796 N N . ARG A 1 227 ? 5.074 17.872 -16.137 1.00 57.38 227 ARG A N 1
ATOM 1797 C CA . ARG A 1 227 ? 4.579 18.886 -17.090 1.00 57.38 227 ARG A CA 1
ATOM 1798 C C . ARG A 1 227 ? 3.423 18.368 -17.961 1.00 57.38 227 ARG A C 1
ATOM 1800 O O . ARG A 1 227 ? 2.593 19.157 -18.407 1.00 57.38 227 ARG A O 1
ATOM 1807 N N . CYS A 1 228 ? 3.295 17.052 -18.133 1.00 44.94 228 CYS A N 1
ATOM 1808 C CA . CYS A 1 228 ? 2.157 16.409 -18.802 1.00 44.94 228 CYS A CA 1
ATOM 1809 C C . CYS A 1 228 ? 0.922 16.256 -17.889 1.00 44.94 228 CYS A C 1
ATOM 1811 O O . CYS A 1 228 ? -0.184 16.024 -18.373 1.00 44.94 228 CYS A O 1
ATOM 1813 N N . VAL A 1 229 ? 1.091 16.391 -16.569 1.00 47.91 229 VAL A N 1
ATOM 1814 C CA . VAL A 1 229 ? 0.007 16.331 -15.572 1.00 47.91 229 VAL A CA 1
ATOM 1815 C C . VAL A 1 229 ? -0.763 17.656 -15.510 1.00 47.91 229 VAL A C 1
ATOM 1817 O O . VAL A 1 229 ? -1.980 17.641 -15.358 1.00 47.91 229 VAL A O 1
ATOM 1820 N N . HIS A 1 230 ? -0.079 18.780 -15.740 1.00 43.50 230 HIS A N 1
ATOM 1821 C CA . HIS A 1 230 ? -0.633 20.136 -15.624 1.00 43.50 230 HIS A CA 1
ATOM 1822 C C . HIS A 1 230 ? -1.021 20.795 -16.967 1.00 43.50 230 HIS A C 1
ATOM 1824 O O . HIS A 1 230 ? -1.516 21.916 -16.971 1.00 43.50 230 HIS A O 1
ATOM 1830 N N . SER A 1 231 ? -0.807 20.137 -18.114 1.00 34.47 231 SER A N 1
ATOM 1831 C CA . SER A 1 231 ? -0.995 20.725 -19.460 1.00 34.47 231 SER A CA 1
ATOM 1832 C C . SER A 1 231 ? -2.339 20.412 -20.135 1.00 34.47 231 SER A C 1
ATOM 1834 O O . SER A 1 231 ? -2.484 20.592 -21.343 1.00 34.47 231 SER A O 1
ATOM 1836 N N . LYS A 1 232 ? -3.349 19.979 -19.373 1.00 34.22 232 LYS A N 1
ATOM 1837 C CA . LYS A 1 232 ? -4.741 19.904 -19.847 1.00 34.22 232 LYS A CA 1
ATOM 1838 C C . LYS A 1 232 ? -5.713 20.416 -18.782 1.00 34.22 232 LYS A C 1
ATOM 1840 O O . LYS A 1 232 ? -6.427 19.628 -18.166 1.00 34.22 232 LYS A O 1
ATOM 1845 N N . LEU A 1 233 ? -5.718 21.732 -18.595 1.00 32.75 233 LEU A N 1
ATOM 1846 C CA . LEU A 1 233 ? -6.876 22.516 -18.162 1.00 32.75 233 LEU A CA 1
ATOM 1847 C C . LEU A 1 233 ? -6.982 23.736 -19.076 1.00 32.75 233 LEU A C 1
ATOM 1849 O O . LEU A 1 233 ? -5.917 24.334 -19.353 1.00 32.75 233 LEU A O 1
#